Protein AF-A0A1F9GRT4-F1 (afdb_monomer)

pLDDT: mean 82.78, std 15.35, range [37.5, 97.44]

Solvent-accessible surface area (backbone atoms only — not comparable to full-atom values): 10228 Å² total; per-residue (Å²): 112,66,70,63,49,42,59,54,60,48,49,67,59,54,50,52,53,49,50,52,49,52,52,45,42,67,53,53,43,41,67,74,41,74,75,45,61,49,61,67,62,58,52,50,37,53,48,30,29,54,50,36,56,71,70,60,31,46,53,51,27,37,54,52,18,46,52,53,24,70,73,67,71,51,67,88,67,51,53,20,48,50,39,36,51,48,25,54,51,44,32,53,49,57,71,71,52,86,50,60,86,60,63,41,52,47,50,50,51,50,53,48,46,53,49,48,55,49,51,54,49,53,53,47,40,74,79,45,57,91,79,62,60,68,73,75,54,55,73,38,48,60,61,15,44,54,49,35,56,70,46,37,64,59,56,51,48,52,54,54,49,53,33,57,76,59,67,46,82,39,57,55,59,56,54,60,59,66,67,60,74,84,84,81,121

Sequence (185 aa):
MIRKLLLRTNFIFILLISLLIIIFQSTFLNLLFKGFRPDLILIVIVYLSFHRYLVEGALLSLIIGWFVESLSGAPHGMIMTVYLWIFLIAKMVGIAVFLTRTVGTLLVVFLMSLLQNLLVWGITYLFFPANISFEAVAGEWIPTVVLQLIITPLVFGLFSSLDKLFGKESPSKITGVLGAPILAR

Foldseek 3Di:
DVVVVCLLVVLVVLLVVLLVVLVCQVPPQCVVVVQQRADLVLLSLLLCLQFHDLVSSLVSLLVSQQSNCVVVVHPPPQSSVLSSVLNVVSNVQNVVDPDDDLVSSLVSLLVSLVVSLVSNVVVCCVVPVPPDDPVVNVVNSVSNSVVNSVCSVVSSVVVVVVCVVSVHDGVNVVVVVVVPDPPPD

Nearest PDB structures (foldseek):
  4huq-assembly1_S  TM=6.703E-01  e=2.313E-01  Levilactobacillus brevis ATCC 367
  5kc4-assembly1_A  TM=5.553E-01  e=1.570E-01  Thermotoga maritima MSB8
  5kc4-assembly2_E  TM=5.483E-01  e=2.000E-01  Thermotoga maritima MSB8
  4z7f-assembly3_F  TM=5.051E-01  e=1.686E+00  Enterococcus faecalis V583

Mean predicted aligned error: 7.72 Å

Radius of gyration: 17.26 Å; Cα contacts (8 Å, |Δi|>4): 169; chains: 1; bounding box: 52×36×49 Å

Secondary structure (DSSP, 8-state):
-HHHHHHHTTHHHHHHHHHHHHHHIIIIIHHHHTT----HHHHHHHHHHHHS-HHHHHHHHHHHHHHHHHHHTPPTTHHHHHHHHHHHHHHHHHHH----TTHHHHHHHHHHHHHHHHHHHHHHHHH-GGG--HHHHHHHHHHHHHHHHHHHHHHHHHHHHHHHHTTPPPHHHHHHHHTS-S---

Structure (mmCIF, N/CA/C/O backbone):
data_AF-A0A1F9GRT4-F1
#
_entry.id   AF-A0A1F9GRT4-F1
#
loop_
_atom_site.group_PDB
_atom_site.id
_atom_site.type_symbol
_atom_site.label_atom_id
_atom_site.label_alt_id
_atom_site.label_comp_id
_atom_site.label_asym_id
_atom_site.label_entity_id
_atom_site.label_seq_id
_atom_site.pdbx_PDB_ins_code
_atom_site.Cartn_x
_atom_site.Cartn_y
_atom_site.Cartn_z
_atom_site.occupancy
_atom_site.B_iso_or_equiv
_atom_site.auth_seq_id
_atom_site.auth_comp_id
_atom_site.auth_asym_id
_atom_site.auth_atom_id
_atom_site.pdbx_PDB_model_num
ATOM 1 N N . MET A 1 1 ? 3.323 12.661 26.489 1.00 56.28 1 MET A N 1
ATOM 2 C CA . MET A 1 1 ? 2.080 12.636 25.679 1.00 56.28 1 MET A CA 1
ATOM 3 C C . MET A 1 1 ? 2.192 11.712 24.460 1.00 56.28 1 MET A C 1
ATOM 5 O O . MET A 1 1 ? 1.368 10.817 24.323 1.00 56.28 1 MET A O 1
ATOM 9 N N . ILE A 1 2 ? 3.252 11.834 23.649 1.00 55.81 2 ILE A N 1
ATOM 10 C CA . ILE A 1 2 ? 3.484 11.054 22.411 1.00 55.81 2 ILE A CA 1
ATOM 11 C C . ILE A 1 2 ? 3.539 9.529 22.630 1.00 55.81 2 ILE A C 1
ATOM 13 O O . ILE A 1 2 ? 2.897 8.790 21.897 1.00 55.81 2 ILE A O 1
ATOM 17 N N . ARG A 1 3 ? 4.214 9.035 23.679 1.00 52.97 3 ARG A N 1
ATOM 18 C CA . ARG A 1 3 ? 4.297 7.585 23.968 1.00 52.97 3 ARG A CA 1
ATOM 19 C C . ARG A 1 3 ? 2.933 6.943 24.265 1.00 52.97 3 ARG A C 1
ATOM 21 O O . ARG A 1 3 ? 2.672 5.835 23.814 1.00 52.97 3 ARG A O 1
ATOM 28 N N . LYS A 1 4 ? 2.051 7.649 24.987 1.00 60.03 4 LYS A N 1
ATOM 29 C CA . LYS A 1 4 ? 0.670 7.197 25.247 1.00 60.03 4 LYS A CA 1
ATOM 30 C C . LYS A 1 4 ? -0.181 7.242 23.977 1.00 60.03 4 LYS A C 1
ATOM 32 O O . LYS A 1 4 ? -1.001 6.354 23.788 1.00 60.03 4 LYS A O 1
ATOM 37 N N . LEU A 1 5 ? 0.042 8.235 23.111 1.00 58.75 5 LEU A N 1
ATOM 38 C CA . LEU A 1 5 ? -0.610 8.314 21.806 1.00 58.75 5 LEU A CA 1
ATOM 39 C C . LEU A 1 5 ? -0.192 7.124 20.930 1.00 58.75 5 LEU A C 1
ATOM 41 O O . LEU A 1 5 ? -1.065 6.370 20.538 1.00 58.75 5 LEU A O 1
ATOM 45 N N . LEU A 1 6 ? 1.115 6.888 20.748 1.00 58.81 6 LEU A N 1
ATOM 46 C CA . LEU A 1 6 ? 1.680 5.797 19.935 1.00 58.81 6 LEU A CA 1
ATOM 47 C C . LEU A 1 6 ? 1.276 4.392 20.407 1.00 58.81 6 LEU A C 1
ATOM 49 O O . LEU A 1 6 ? 1.033 3.517 19.577 1.00 58.81 6 LEU A O 1
ATOM 53 N N . LEU A 1 7 ? 1.203 4.172 21.725 1.00 59.38 7 LEU A N 1
ATOM 54 C CA . LEU A 1 7 ? 0.731 2.906 22.301 1.00 59.38 7 LEU A CA 1
ATOM 55 C C . LEU A 1 7 ? -0.775 2.717 22.090 1.00 59.38 7 LEU A C 1
ATOM 57 O O . LEU A 1 7 ? -1.203 1.619 21.751 1.00 59.38 7 LEU A O 1
ATOM 61 N N . ARG A 1 8 ? -1.569 3.789 22.212 1.00 63.41 8 ARG A N 1
ATOM 62 C CA . ARG A 1 8 ? -3.012 3.769 21.926 1.00 63.41 8 ARG A CA 1
ATOM 63 C C . ARG A 1 8 ? -3.307 3.605 20.428 1.00 63.41 8 ARG A C 1
ATOM 65 O O . ARG A 1 8 ? -4.352 3.073 20.072 1.00 63.41 8 ARG A O 1
ATOM 72 N N . THR A 1 9 ? -2.398 4.029 19.548 1.00 66.00 9 THR A N 1
ATOM 73 C CA . THR A 1 9 ? -2.521 3.877 18.093 1.00 66.00 9 THR A CA 1
ATOM 74 C C . THR A 1 9 ? -1.773 2.681 17.504 1.00 66.00 9 THR A C 1
ATOM 76 O O . THR A 1 9 ? -1.699 2.623 16.285 1.00 66.00 9 THR A O 1
ATOM 79 N N . ASN A 1 10 ? -1.239 1.745 18.302 1.00 85.12 10 ASN A N 1
ATOM 80 C CA . ASN A 1 10 ? -0.502 0.543 17.857 1.00 85.12 10 ASN A CA 1
ATOM 81 C C . ASN A 1 10 ? 0.504 0.749 16.696 1.00 85.12 10 ASN A C 1
ATOM 83 O O . ASN A 1 10 ? 0.828 -0.183 15.960 1.00 85.12 10 ASN A O 1
ATOM 87 N N . PHE A 1 11 ? 1.052 1.962 16.573 1.00 88.44 11 PHE A N 1
ATOM 88 C CA . PHE A 1 11 ? 1.808 2.435 15.409 1.00 88.44 11 PHE A CA 1
ATOM 89 C C . PHE A 1 11 ? 3.057 1.591 15.131 1.00 88.44 11 PHE A C 1
ATOM 91 O O . PHE A 1 11 ? 3.290 1.145 14.010 1.00 88.44 11 PHE A O 1
ATOM 98 N N . ILE A 1 12 ? 3.845 1.338 16.180 1.00 88.56 12 ILE A N 1
ATOM 99 C CA . ILE A 1 12 ? 5.112 0.598 16.087 1.00 88.56 12 ILE A CA 1
ATOM 100 C C . ILE A 1 12 ? 4.861 -0.848 15.647 1.00 88.56 12 ILE A C 1
ATOM 102 O O . ILE A 1 12 ? 5.610 -1.379 14.836 1.00 88.56 12 ILE A O 1
ATOM 106 N N . PHE A 1 13 ? 3.785 -1.476 16.128 1.00 89.69 13 PHE A N 1
ATOM 107 C CA . PHE A 1 13 ? 3.451 -2.853 15.763 1.00 89.69 13 PHE A CA 1
ATOM 108 C C . PHE A 1 13 ? 3.048 -2.973 14.297 1.00 89.69 13 PHE A C 1
ATOM 110 O O . PHE A 1 13 ? 3.514 -3.884 13.621 1.00 89.69 13 PHE A O 1
ATOM 117 N N . ILE A 1 14 ? 2.247 -2.036 13.781 1.00 92.12 14 ILE A N 1
ATOM 118 C CA . ILE A 1 14 ? 1.919 -1.993 12.349 1.00 92.12 14 ILE A CA 1
ATOM 119 C C . ILE A 1 14 ? 3.194 -1.884 11.527 1.00 92.12 14 ILE A C 1
ATOM 121 O O . ILE A 1 14 ? 3.350 -2.614 10.555 1.00 92.12 14 ILE A O 1
ATOM 125 N N . LEU A 1 15 ? 4.094 -0.979 11.913 1.00 93.50 15 LEU A N 1
ATOM 126 C CA . LEU A 1 15 ? 5.344 -0.750 11.202 1.00 93.50 15 LEU A CA 1
ATOM 127 C C . LEU A 1 15 ? 6.218 -2.008 11.206 1.00 93.50 15 LEU A C 1
ATOM 129 O O . LEU A 1 15 ? 6.696 -2.409 10.150 1.00 93.50 15 LEU A O 1
ATOM 133 N N . LEU A 1 16 ? 6.364 -2.675 12.355 1.00 93.44 16 LEU A N 1
ATOM 134 C CA . LEU A 1 16 ? 7.122 -3.925 12.468 1.00 93.44 16 LEU A CA 1
ATOM 135 C C . LEU A 1 16 ? 6.522 -5.047 11.614 1.00 93.44 16 LEU A C 1
ATOM 137 O O . LEU A 1 16 ? 7.249 -5.710 10.881 1.00 93.44 16 LEU A O 1
ATOM 141 N N . ILE A 1 17 ? 5.203 -5.243 11.662 1.00 94.31 17 ILE A N 1
ATOM 142 C CA . ILE A 1 17 ? 4.529 -6.258 10.842 1.00 94.31 17 ILE A CA 1
ATOM 143 C C . ILE A 1 17 ? 4.632 -5.915 9.355 1.00 94.31 17 ILE A C 1
ATOM 145 O O . ILE A 1 17 ? 4.884 -6.800 8.544 1.00 94.31 17 ILE A O 1
ATOM 149 N N . SER A 1 18 ? 4.508 -4.638 8.992 1.00 95.25 18 SER A N 1
ATOM 150 C CA . SER A 1 18 ? 4.705 -4.186 7.612 1.00 95.25 18 SER A CA 1
ATOM 151 C C . SER A 1 18 ? 6.126 -4.488 7.150 1.00 95.25 18 SER A C 1
ATOM 153 O O . SER A 1 18 ? 6.294 -5.043 6.076 1.00 95.25 18 SER A O 1
ATOM 155 N N . LEU A 1 19 ? 7.143 -4.230 7.976 1.00 94.56 19 LEU A N 1
ATOM 15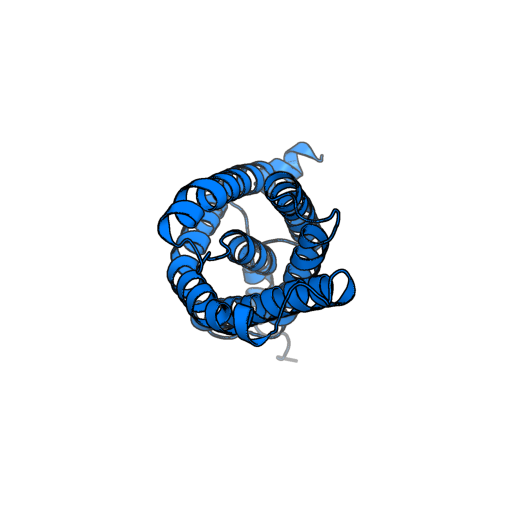6 C CA . LEU A 1 19 ? 8.533 -4.560 7.660 1.00 94.56 19 LEU A CA 1
ATOM 157 C C . LEU A 1 19 ? 8.743 -6.069 7.463 1.00 94.56 19 LEU A C 1
ATOM 159 O O . LEU A 1 19 ? 9.408 -6.472 6.512 1.00 94.56 19 LEU A O 1
ATOM 163 N N . LEU A 1 20 ? 8.131 -6.911 8.303 1.00 94.38 20 LEU A N 1
ATOM 164 C CA . LEU A 1 20 ? 8.148 -8.365 8.105 1.00 94.38 20 LEU A CA 1
ATOM 165 C C . LEU A 1 20 ? 7.483 -8.768 6.783 1.00 94.38 20 LEU A C 1
ATOM 167 O O . LEU A 1 20 ? 8.011 -9.626 6.080 1.00 94.38 20 LEU A O 1
ATOM 171 N N . ILE A 1 21 ? 6.372 -8.124 6.411 1.00 94.50 21 ILE A N 1
ATOM 172 C CA . ILE A 1 21 ? 5.721 -8.327 5.109 1.00 94.50 21 ILE A CA 1
ATOM 173 C C . ILE A 1 21 ? 6.652 -7.904 3.964 1.00 94.50 21 ILE A C 1
ATOM 175 O O . ILE A 1 21 ? 6.749 -8.642 2.988 1.00 94.50 21 ILE A O 1
ATOM 179 N N . ILE A 1 22 ? 7.381 -6.783 4.087 1.00 93.88 22 ILE A N 1
ATOM 180 C CA . ILE A 1 22 ? 8.363 -6.337 3.079 1.00 93.88 22 ILE A CA 1
ATOM 181 C C . ILE A 1 22 ? 9.449 -7.401 2.877 1.00 93.88 22 ILE A C 1
ATOM 183 O O . ILE A 1 22 ? 9.787 -7.735 1.743 1.00 93.88 22 ILE A O 1
ATOM 187 N N . ILE A 1 23 ? 9.985 -7.951 3.968 1.00 91.62 23 ILE A N 1
ATOM 188 C CA . ILE A 1 23 ? 11.019 -8.992 3.910 1.00 91.62 23 ILE A CA 1
ATOM 189 C C . ILE A 1 23 ? 10.447 -10.276 3.302 1.00 91.62 23 ILE A C 1
ATOM 191 O O . ILE A 1 23 ? 11.077 -10.898 2.448 1.00 91.62 23 ILE A O 1
ATOM 195 N N . PHE A 1 24 ? 9.238 -10.670 3.701 1.00 90.88 24 PHE A N 1
ATOM 196 C CA . PHE A 1 24 ? 8.575 -11.860 3.175 1.00 90.88 24 PHE A CA 1
ATOM 197 C C . PHE A 1 24 ? 8.293 -11.747 1.670 1.00 90.88 24 PHE A C 1
ATOM 199 O O . PHE A 1 24 ? 8.576 -12.683 0.921 1.00 90.88 24 PHE A O 1
ATOM 206 N N . GLN A 1 25 ? 7.789 -10.601 1.197 1.00 90.06 25 GLN A N 1
ATOM 207 C CA . GLN A 1 25 ? 7.528 -10.406 -0.231 1.00 90.06 25 GLN A CA 1
ATOM 208 C C . GLN A 1 25 ? 8.823 -10.354 -1.056 1.00 90.06 25 GLN A C 1
ATOM 210 O O . GLN A 1 25 ? 8.871 -10.925 -2.146 1.00 90.06 25 GLN A O 1
ATOM 215 N N . SER A 1 26 ? 9.885 -9.718 -0.543 1.00 85.44 26 SER A N 1
ATOM 216 C CA . SER A 1 26 ? 11.143 -9.550 -1.283 1.00 85.44 26 SER A CA 1
ATOM 217 C C . SER A 1 26 ? 11.938 -10.850 -1.407 1.00 85.44 26 SER A C 1
ATOM 219 O O . SER A 1 26 ? 12.649 -11.033 -2.397 1.00 85.44 26 SER A O 1
ATOM 221 N N . THR A 1 27 ? 11.781 -11.764 -0.445 1.00 85.81 27 THR A N 1
ATOM 222 C CA . THR A 1 27 ? 12.461 -13.067 -0.412 1.00 85.81 27 THR A CA 1
ATOM 223 C C . THR A 1 27 ? 11.613 -14.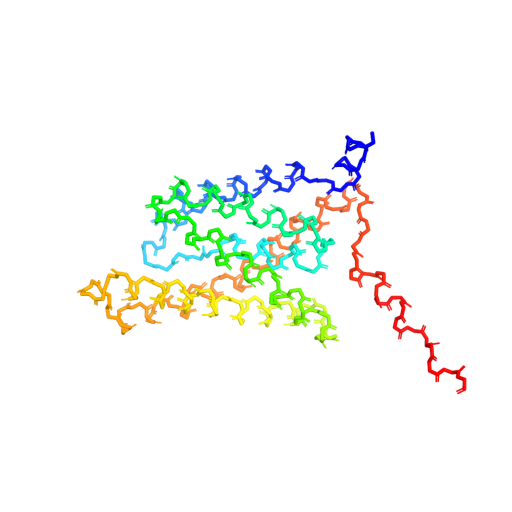180 -1.022 1.00 85.81 27 THR A C 1
ATOM 225 O O . THR A 1 27 ? 12.009 -14.796 -2.010 1.00 85.81 27 THR A O 1
ATOM 228 N N . PHE A 1 28 ? 10.433 -14.441 -0.459 1.00 83.69 28 PHE A N 1
ATOM 229 C CA . PHE A 1 28 ? 9.659 -15.644 -0.752 1.00 83.69 28 PHE A CA 1
ATOM 230 C C . PHE A 1 28 ? 8.786 -15.486 -1.998 1.00 83.69 28 PHE A C 1
ATOM 232 O O . PHE A 1 28 ? 8.847 -16.306 -2.914 1.00 83.69 28 PHE A O 1
ATOM 239 N N . LEU A 1 29 ? 8.002 -14.405 -2.073 1.00 80.56 29 LEU A N 1
ATOM 240 C CA . LEU A 1 29 ? 7.103 -14.178 -3.213 1.00 80.56 29 LEU A CA 1
ATOM 241 C C . LEU A 1 29 ? 7.876 -13.883 -4.494 1.00 80.56 29 LEU A C 1
ATOM 243 O O . LEU A 1 29 ? 7.498 -14.343 -5.570 1.00 80.56 29 LEU A O 1
ATOM 247 N N . ASN A 1 30 ? 8.995 -13.177 -4.366 1.00 78.69 30 ASN A N 1
ATOM 248 C CA . ASN A 1 30 ? 9.918 -12.957 -5.464 1.00 78.69 30 ASN A CA 1
ATOM 249 C C . ASN A 1 30 ? 10.439 -14.286 -6.057 1.00 78.69 30 ASN A C 1
ATOM 251 O O . ASN A 1 30 ? 10.408 -14.479 -7.274 1.00 78.69 30 ASN A O 1
ATOM 255 N N . LEU A 1 31 ? 10.834 -15.235 -5.201 1.00 80.31 31 LEU A N 1
ATOM 256 C CA . LEU A 1 31 ? 11.318 -16.548 -5.630 1.00 80.31 31 LEU A CA 1
ATOM 257 C C . LEU A 1 31 ? 10.225 -17.393 -6.301 1.00 80.31 31 LEU A C 1
ATOM 259 O O . LEU A 1 31 ? 10.495 -18.050 -7.308 1.00 80.31 31 LEU A O 1
ATOM 263 N N . LEU A 1 32 ? 9.008 -17.378 -5.746 1.00 79.38 32 LEU A N 1
ATOM 264 C CA . LEU A 1 32 ? 7.895 -18.205 -6.216 1.00 79.38 32 LEU A CA 1
ATOM 265 C C . LEU A 1 32 ? 7.278 -17.709 -7.522 1.00 79.38 32 LEU A C 1
ATOM 267 O O . LEU A 1 32 ? 6.986 -18.516 -8.400 1.00 79.38 32 LEU A O 1
ATOM 271 N N . PHE A 1 33 ? 7.066 -16.399 -7.652 1.00 75.62 33 PHE A N 1
ATOM 272 C CA . PHE A 1 33 ? 6.243 -15.863 -8.734 1.00 75.62 33 PHE A CA 1
ATOM 273 C C . PHE A 1 33 ? 7.035 -15.234 -9.878 1.00 75.62 33 PHE A C 1
ATOM 275 O O . PHE A 1 33 ? 6.415 -14.973 -10.904 1.00 75.62 33 PHE A O 1
ATOM 282 N N . LYS A 1 34 ? 8.361 -15.049 -9.721 1.00 67.31 34 LYS A N 1
ATOM 283 C CA . LYS A 1 34 ? 9.396 -14.560 -10.667 1.00 67.31 34 LYS A CA 1
ATOM 284 C C . LYS A 1 34 ? 9.040 -13.337 -11.544 1.00 67.31 34 LYS A C 1
ATOM 286 O O . LYS A 1 34 ? 9.807 -12.379 -11.493 1.00 67.31 34 LYS A O 1
ATOM 291 N N . GLY A 1 35 ? 7.916 -13.339 -12.268 1.00 66.44 35 GLY A N 1
ATOM 292 C CA . GLY A 1 35 ? 7.304 -12.206 -12.983 1.00 66.44 35 GLY A CA 1
ATOM 293 C C . GLY A 1 35 ? 6.019 -11.635 -12.348 1.00 66.44 35 GLY A C 1
ATOM 294 O O . GLY A 1 35 ? 5.839 -10.427 -12.329 1.00 66.44 35 GLY A O 1
ATOM 295 N N . PHE A 1 36 ? 5.149 -12.433 -11.713 1.00 73.06 36 PHE A N 1
ATOM 296 C CA . PHE A 1 36 ? 3.873 -11.925 -11.162 1.00 73.06 36 PHE A CA 1
ATOM 297 C C . PHE A 1 36 ? 3.961 -11.644 -9.661 1.00 73.06 36 PHE A C 1
ATOM 299 O O . PHE A 1 36 ? 3.405 -12.374 -8.843 1.00 73.06 36 PHE A O 1
ATOM 306 N N . ARG A 1 37 ? 4.684 -10.593 -9.271 1.00 80.44 37 ARG A N 1
ATOM 307 C CA . ARG A 1 37 ? 4.890 -10.263 -7.851 1.00 80.44 37 ARG A CA 1
ATOM 308 C C . ARG A 1 37 ? 3.707 -9.467 -7.286 1.00 80.44 37 ARG A C 1
ATOM 310 O O . ARG A 1 37 ? 3.540 -8.309 -7.665 1.00 80.44 37 ARG A O 1
ATOM 317 N N . PRO A 1 38 ? 2.879 -10.036 -6.391 1.00 86.81 38 PRO A N 1
ATOM 318 C CA . PRO A 1 38 ? 1.833 -9.257 -5.746 1.00 86.81 38 PRO A CA 1
ATOM 319 C C . PRO A 1 38 ? 2.454 -8.271 -4.754 1.00 86.81 38 PRO A C 1
ATOM 321 O O . PRO A 1 38 ? 3.340 -8.633 -3.976 1.00 86.81 38 PRO A O 1
ATOM 324 N N . ASP A 1 39 ? 1.954 -7.041 -4.756 1.00 91.94 39 ASP A N 1
ATOM 325 C CA . ASP A 1 39 ? 2.358 -6.030 -3.791 1.00 91.94 39 ASP A CA 1
ATOM 326 C C . ASP A 1 39 ? 1.523 -6.159 -2.515 1.00 91.94 39 ASP A C 1
ATOM 328 O O . ASP A 1 39 ? 0.372 -5.724 -2.436 1.00 91.94 39 ASP A O 1
ATOM 332 N N . LEU A 1 40 ? 2.095 -6.796 -1.493 1.00 94.50 40 LEU A N 1
ATOM 333 C CA . LEU A 1 40 ? 1.408 -6.931 -0.212 1.00 94.50 40 LEU A CA 1
ATOM 334 C C . LEU A 1 40 ? 1.349 -5.607 0.544 1.00 94.50 40 LEU A C 1
ATOM 336 O O . LEU A 1 40 ? 0.446 -5.401 1.356 1.00 94.50 40 LEU A O 1
ATOM 340 N N . ILE A 1 41 ? 2.300 -4.712 0.291 1.00 96.06 41 ILE A N 1
ATOM 341 C CA . ILE A 1 41 ? 2.385 -3.428 0.972 1.00 96.06 41 ILE A CA 1
ATOM 342 C C . ILE A 1 41 ? 1.284 -2.506 0.501 1.00 96.06 41 ILE A C 1
ATOM 344 O O . ILE A 1 41 ? 0.673 -1.856 1.345 1.00 96.06 41 ILE A O 1
ATOM 348 N N . LEU A 1 42 ? 0.928 -2.531 -0.780 1.00 96.38 42 LEU A N 1
ATOM 349 C CA . LEU A 1 42 ? -0.251 -1.829 -1.267 1.00 96.38 42 LEU A CA 1
ATOM 350 C C . LEU A 1 42 ? -1.505 -2.179 -0.452 1.00 96.38 42 LEU A C 1
ATOM 352 O O . LEU A 1 42 ? -2.238 -1.287 -0.020 1.00 96.38 42 LEU A O 1
ATOM 356 N N . ILE A 1 43 ? -1.730 -3.468 -0.187 1.00 96.12 43 ILE A N 1
ATOM 357 C CA . ILE A 1 43 ? -2.871 -3.939 0.610 1.00 96.12 43 ILE A CA 1
ATOM 358 C C . ILE A 1 43 ? -2.819 -3.334 2.020 1.00 96.12 43 ILE A C 1
ATOM 360 O O . ILE A 1 43 ? -3.845 -2.892 2.543 1.00 96.12 43 ILE A O 1
ATOM 364 N N . VAL A 1 44 ? -1.627 -3.257 2.624 1.00 96.38 44 VAL A N 1
ATOM 365 C CA . VAL A 1 44 ? -1.424 -2.577 3.912 1.00 96.38 44 VAL A CA 1
ATOM 366 C C . VAL A 1 44 ? -1.765 -1.092 3.804 1.00 96.38 44 VAL A C 1
ATOM 368 O O . VAL A 1 44 ? -2.520 -0.589 4.630 1.00 96.38 44 VAL A O 1
ATOM 371 N N . ILE A 1 45 ? -1.280 -0.385 2.783 1.00 97.12 45 ILE A N 1
ATOM 372 C CA . ILE A 1 45 ? -1.562 1.044 2.587 1.00 97.12 45 ILE A CA 1
ATOM 373 C C . ILE A 1 45 ? -3.071 1.299 2.457 1.00 97.12 45 ILE A C 1
ATOM 375 O O . ILE A 1 45 ? -3.613 2.203 3.104 1.00 97.12 45 ILE A O 1
ATOM 379 N N . VAL A 1 46 ? -3.780 0.465 1.695 1.00 94.88 46 VAL A N 1
ATOM 380 C CA . VAL A 1 46 ? -5.242 0.538 1.567 1.00 94.88 46 VAL A CA 1
ATOM 381 C C . VAL A 1 46 ? -5.936 0.196 2.891 1.00 94.88 46 VAL A C 1
ATOM 383 O O . VAL A 1 46 ? -6.908 0.849 3.264 1.00 94.88 46 VAL A O 1
ATOM 386 N N . TYR A 1 47 ? -5.428 -0.759 3.673 1.00 93.06 47 TYR A N 1
ATOM 387 C CA . TYR A 1 47 ? -5.944 -1.010 5.022 1.00 93.06 47 TYR A CA 1
ATOM 388 C C . TYR A 1 47 ? -5.823 0.234 5.914 1.00 93.06 47 TYR A C 1
ATOM 390 O O . TYR A 1 47 ? -6.788 0.612 6.592 1.00 93.06 47 TYR A O 1
ATOM 398 N N . LEU A 1 48 ? -4.658 0.891 5.900 1.00 93.19 48 LEU A N 1
ATOM 399 C CA . LEU A 1 48 ? -4.396 2.091 6.693 1.00 93.19 48 LEU A CA 1
ATOM 400 C C . LEU A 1 48 ? -5.321 3.242 6.297 1.00 93.19 48 LEU A C 1
ATOM 402 O O . LEU A 1 48 ? -5.801 3.953 7.181 1.00 93.19 48 LEU A O 1
ATOM 406 N N . SER A 1 49 ? -5.622 3.408 5.007 1.00 92.12 49 SER A N 1
ATOM 407 C CA . SER A 1 49 ? -6.537 4.457 4.544 1.00 92.12 49 SER A CA 1
ATOM 408 C C . SER A 1 49 ? -7.927 4.308 5.180 1.00 92.12 49 SER A C 1
ATOM 410 O O . SER A 1 49 ? -8.492 5.281 5.685 1.00 92.12 49 SER A O 1
ATOM 412 N N . PHE A 1 50 ? -8.442 3.088 5.316 1.00 88.31 50 PHE A N 1
ATOM 413 C CA . PHE A 1 50 ? -9.732 2.856 5.969 1.00 88.31 50 PHE A CA 1
ATOM 414 C C . PHE A 1 50 ? -9.673 2.910 7.506 1.00 88.31 50 PHE A C 1
ATOM 416 O O . PHE A 1 50 ? -10.621 3.372 8.146 1.00 88.31 50 PHE A O 1
ATOM 423 N N . HIS A 1 51 ? -8.573 2.457 8.118 1.00 87.69 51 HIS A N 1
ATOM 424 C CA . HIS A 1 51 ? -8.518 2.167 9.561 1.00 87.69 51 HIS A CA 1
ATOM 425 C C . HIS A 1 51 ? -7.684 3.141 10.397 1.00 87.69 51 HIS A C 1
ATOM 427 O O . HIS A 1 51 ? -7.617 2.998 11.623 1.00 87.69 51 HIS A O 1
ATOM 433 N N . ARG A 1 52 ? -7.038 4.130 9.777 1.00 88.31 52 ARG A N 1
ATOM 434 C CA . ARG A 1 52 ? -6.209 5.128 10.466 1.00 88.31 52 ARG A CA 1
ATOM 435 C C . ARG A 1 52 ? -6.663 6.548 10.195 1.00 88.31 52 ARG A C 1
ATOM 437 O O . ARG A 1 52 ? -7.319 6.839 9.194 1.00 88.31 52 ARG A O 1
ATOM 444 N N . TYR A 1 53 ? -6.323 7.445 11.117 1.00 88.25 53 TYR A N 1
ATOM 445 C CA . TYR A 1 53 ? -6.489 8.880 10.905 1.00 88.25 53 TYR A CA 1
ATOM 446 C C . TYR A 1 53 ? -5.550 9.364 9.799 1.00 88.25 53 TYR A C 1
ATOM 448 O O . TYR A 1 53 ? -4.528 8.734 9.538 1.00 88.25 53 TYR A O 1
ATOM 456 N N . LEU A 1 54 ? -5.894 10.489 9.166 1.00 88.75 54 LEU A N 1
ATOM 457 C CA . LEU A 1 54 ? -5.176 11.009 8.000 1.00 88.75 54 LEU A CA 1
ATOM 458 C C . LEU A 1 54 ? -3.670 11.166 8.263 1.00 88.75 54 LEU A C 1
ATOM 460 O O . LEU A 1 54 ? -2.868 10.572 7.554 1.00 88.75 54 LEU A O 1
ATOM 464 N N . VAL A 1 55 ? -3.300 11.905 9.314 1.00 90.38 55 VAL A N 1
ATOM 465 C CA . VAL A 1 55 ? -1.891 12.172 9.658 1.00 90.38 55 VAL A CA 1
ATOM 466 C C . VAL A 1 55 ? -1.147 10.883 10.004 1.00 90.38 55 VAL A C 1
ATOM 468 O O . VAL A 1 55 ? -0.039 10.656 9.534 1.00 90.38 55 VAL A O 1
ATOM 471 N N . GLU A 1 56 ? -1.767 10.012 10.801 1.00 90.56 56 GLU A N 1
ATOM 472 C CA . GLU A 1 56 ? -1.148 8.758 11.231 1.00 90.56 56 GLU A CA 1
ATOM 473 C C . GLU A 1 56 ? -0.898 7.811 10.049 1.00 90.56 56 GLU A C 1
ATOM 475 O O . GLU A 1 56 ? 0.199 7.280 9.895 1.00 90.56 56 GLU A O 1
ATOM 480 N N . GLY A 1 57 ? -1.913 7.608 9.207 1.00 92.94 57 GLY A N 1
ATOM 481 C CA . GLY A 1 57 ? -1.816 6.733 8.046 1.00 92.94 57 GLY A CA 1
ATOM 482 C C . GLY A 1 57 ? -0.877 7.284 6.973 1.00 92.94 57 GLY A C 1
ATOM 483 O O . GLY A 1 57 ? -0.126 6.508 6.390 1.00 92.94 57 GLY A O 1
ATOM 484 N N . ALA A 1 58 ? -0.840 8.606 6.771 1.00 95.19 58 ALA A N 1
ATOM 485 C CA . ALA A 1 58 ? 0.107 9.241 5.858 1.00 95.19 58 ALA A CA 1
ATOM 486 C C . ALA A 1 58 ? 1.555 9.031 6.326 1.00 95.19 58 ALA A C 1
ATOM 488 O O . ALA A 1 58 ? 2.393 8.602 5.538 1.00 95.19 58 ALA A O 1
ATOM 489 N N . LEU A 1 59 ? 1.837 9.248 7.618 1.00 95.44 59 LEU A N 1
ATOM 490 C CA . LEU A 1 59 ? 3.164 9.003 8.192 1.00 95.44 59 LEU A CA 1
ATOM 491 C C . LEU A 1 59 ? 3.579 7.532 8.077 1.00 95.44 59 LEU A C 1
ATOM 493 O O . LEU A 1 59 ? 4.706 7.252 7.678 1.00 95.44 59 LEU A O 1
ATOM 497 N N . LEU A 1 60 ? 2.679 6.590 8.382 1.00 95.62 60 LEU A N 1
ATOM 498 C CA . LEU A 1 60 ? 2.956 5.161 8.202 1.00 95.62 60 LEU A CA 1
ATOM 499 C C . LEU A 1 60 ? 3.248 4.826 6.739 1.00 95.62 60 LEU A C 1
ATOM 501 O O . LEU A 1 60 ? 4.220 4.133 6.470 1.00 95.62 60 LEU A O 1
ATOM 505 N N . SER A 1 61 ? 2.451 5.345 5.803 1.00 97.12 61 SER A N 1
ATOM 506 C CA . SER A 1 61 ? 2.619 5.080 4.368 1.00 97.12 61 SER A CA 1
ATOM 507 C C . SER A 1 61 ? 3.957 5.601 3.846 1.00 97.12 61 SER A C 1
ATOM 509 O O . SER A 1 61 ? 4.638 4.899 3.103 1.00 97.12 61 SER A O 1
ATOM 511 N N . LEU A 1 62 ? 4.372 6.788 4.298 1.00 96.50 62 LEU A N 1
ATOM 512 C CA . LEU A 1 62 ? 5.679 7.360 3.982 1.00 96.50 62 LEU A CA 1
ATOM 513 C C . LEU A 1 62 ? 6.830 6.505 4.516 1.00 96.50 62 LEU A C 1
ATOM 515 O O . LEU A 1 62 ? 7.741 6.170 3.764 1.00 96.50 62 LEU A O 1
ATOM 519 N N . ILE A 1 63 ? 6.786 6.124 5.795 1.00 96.44 63 ILE A N 1
ATOM 520 C CA . ILE A 1 63 ? 7.861 5.335 6.413 1.00 96.44 63 ILE A CA 1
ATOM 521 C C . ILE A 1 63 ? 7.945 3.942 5.779 1.00 96.44 63 ILE A C 1
ATOM 523 O O . ILE A 1 63 ? 9.033 3.473 5.456 1.00 96.44 63 ILE A O 1
ATOM 527 N N . ILE A 1 64 ? 6.802 3.286 5.566 1.00 96.69 64 ILE A N 1
ATOM 528 C CA . ILE A 1 64 ? 6.733 1.976 4.911 1.00 96.69 64 ILE A CA 1
ATOM 529 C C . ILE A 1 64 ? 7.269 2.072 3.477 1.00 96.69 64 ILE A C 1
ATOM 531 O O . ILE A 1 64 ? 8.084 1.242 3.079 1.00 96.69 64 ILE A O 1
ATOM 535 N N . GLY A 1 65 ? 6.867 3.094 2.717 1.00 95.62 65 GLY A N 1
ATOM 536 C CA . GLY A 1 65 ? 7.360 3.317 1.360 1.00 95.62 65 GLY A CA 1
ATOM 537 C C . GLY A 1 65 ? 8.863 3.562 1.299 1.00 95.62 65 GLY A C 1
ATOM 538 O O . GLY A 1 65 ? 9.533 2.969 0.460 1.00 95.62 65 GLY A O 1
ATOM 539 N N . TRP A 1 66 ? 9.410 4.332 2.241 1.00 94.88 66 TRP A N 1
ATOM 540 C CA . TRP A 1 66 ? 10.854 4.531 2.371 1.00 94.88 66 TRP A CA 1
ATOM 541 C C . TRP A 1 66 ? 11.614 3.216 2.620 1.00 94.88 66 TRP A C 1
ATOM 543 O O . TRP A 1 66 ? 12.663 2.986 2.015 1.00 94.88 66 TRP A O 1
ATOM 553 N N . PHE A 1 67 ? 11.073 2.311 3.446 1.00 95.38 67 PHE A N 1
ATOM 554 C CA . PHE A 1 67 ? 11.660 0.979 3.645 1.00 95.38 67 PHE A CA 1
ATOM 555 C C . PHE A 1 67 ? 11.587 0.107 2.388 1.00 95.38 67 PHE A C 1
ATOM 557 O O . PHE A 1 67 ? 12.571 -0.550 2.053 1.00 95.38 67 PHE A O 1
ATOM 564 N N . VAL A 1 68 ? 10.450 0.095 1.682 1.00 94.12 68 VAL A N 1
ATOM 565 C CA . VAL A 1 68 ? 10.313 -0.663 0.424 1.00 94.12 68 VAL A CA 1
ATOM 566 C C . VAL A 1 68 ? 11.319 -0.174 -0.609 1.00 94.12 68 VAL A C 1
ATOM 568 O O . VAL A 1 68 ? 11.984 -0.976 -1.258 1.00 94.12 68 VAL A O 1
ATOM 571 N N . GLU A 1 69 ? 11.461 1.136 -0.745 1.00 92.44 69 GLU A N 1
ATOM 572 C CA . GLU A 1 69 ? 12.383 1.751 -1.691 1.00 92.44 69 GLU A CA 1
ATOM 573 C C . GLU A 1 69 ? 13.842 1.418 -1.362 1.00 92.44 69 GLU A C 1
ATOM 575 O O . GLU A 1 69 ? 14.575 0.920 -2.216 1.00 92.44 69 GLU A O 1
ATOM 580 N N . SER A 1 70 ? 14.225 1.569 -0.090 1.00 91.19 70 SER A N 1
ATOM 581 C CA . SER A 1 70 ? 15.576 1.265 0.392 1.00 91.19 70 SER A CA 1
ATOM 582 C C . SER A 1 70 ? 15.966 -0.203 0.186 1.00 91.19 70 SER A C 1
ATOM 584 O O . SER A 1 70 ? 17.126 -0.501 -0.080 1.00 91.19 70 SER A O 1
ATOM 586 N N . LEU A 1 71 ? 15.007 -1.130 0.296 1.00 88.19 71 LEU A N 1
ATOM 587 C CA . LEU A 1 71 ? 15.244 -2.568 0.130 1.00 88.19 71 LEU A CA 1
ATOM 588 C C . LEU A 1 71 ? 15.121 -3.054 -1.322 1.00 88.19 71 LEU A C 1
ATOM 590 O O . LEU A 1 71 ? 15.659 -4.107 -1.653 1.00 88.19 71 LEU A O 1
ATOM 594 N N . SER A 1 72 ? 14.409 -2.322 -2.181 1.00 84.12 72 SER A N 1
ATOM 595 C CA . SER A 1 72 ? 14.232 -2.676 -3.597 1.00 84.12 72 SER A CA 1
ATOM 596 C C . SER A 1 72 ? 15.312 -2.096 -4.509 1.00 84.12 72 SER A C 1
ATOM 598 O O . SER A 1 72 ? 15.455 -2.560 -5.638 1.00 84.12 72 SER A O 1
ATOM 600 N N . GLY A 1 73 ? 16.065 -1.096 -4.041 1.00 81.56 73 GLY A N 1
ATOM 601 C CA . GLY A 1 73 ? 17.029 -0.365 -4.866 1.00 81.56 73 GLY A CA 1
ATOM 602 C C . GLY A 1 73 ? 16.368 0.571 -5.884 1.00 81.56 73 GLY A C 1
ATOM 603 O O . GLY A 1 73 ? 17.018 0.996 -6.837 1.00 81.56 73 GLY A O 1
ATOM 604 N N . ALA A 1 74 ? 15.077 0.873 -5.710 1.00 83.31 74 ALA A N 1
ATOM 605 C CA . ALA A 1 74 ? 14.362 1.817 -6.557 1.00 83.31 74 ALA A CA 1
ATOM 606 C C . ALA A 1 74 ? 14.908 3.254 -6.385 1.00 83.31 74 ALA A C 1
ATOM 608 O O . ALA A 1 74 ? 15.462 3.580 -5.330 1.00 83.31 74 ALA A O 1
ATOM 609 N N . PRO A 1 75 ? 14.751 4.133 -7.397 1.00 84.31 75 PRO A N 1
ATOM 610 C CA . PRO A 1 75 ? 15.152 5.533 -7.294 1.00 84.31 75 PRO A CA 1
ATOM 611 C C . PRO A 1 75 ? 14.522 6.228 -6.086 1.00 84.31 75 PRO A C 1
ATOM 613 O O . PRO A 1 75 ? 13.346 6.012 -5.776 1.00 84.31 75 PRO A O 1
ATOM 616 N N . HIS A 1 76 ? 15.305 7.087 -5.430 1.00 84.50 76 HIS A N 1
ATOM 617 C CA . HIS A 1 76 ? 14.875 7.687 -4.176 1.00 84.50 76 HIS A CA 1
ATOM 618 C C . HIS A 1 76 ? 13.642 8.588 -4.354 1.00 84.50 76 HIS A C 1
ATOM 620 O O . HIS A 1 76 ? 13.588 9.409 -5.268 1.00 84.50 76 HIS A O 1
ATOM 626 N N . GLY A 1 77 ? 12.657 8.450 -3.470 1.00 86.00 77 GLY A N 1
ATOM 627 C CA . GLY A 1 77 ? 11.395 9.179 -3.461 1.00 86.00 77 GLY A CA 1
ATOM 628 C C . GLY A 1 77 ? 10.310 8.629 -4.391 1.00 86.00 77 GLY A C 1
ATOM 629 O O . GLY A 1 77 ? 9.173 9.093 -4.301 1.00 86.00 77 GLY A O 1
ATOM 630 N N . MET A 1 78 ? 10.595 7.659 -5.264 1.00 90.06 78 MET A N 1
ATOM 631 C CA . MET A 1 78 ? 9.609 7.142 -6.217 1.00 90.06 78 MET A CA 1
ATOM 632 C C . MET A 1 78 ? 8.503 6.341 -5.517 1.00 90.06 78 MET A C 1
ATOM 634 O O . MET A 1 78 ? 7.333 6.727 -5.551 1.00 90.06 78 MET A O 1
ATOM 638 N N . ILE A 1 79 ? 8.856 5.236 -4.860 1.00 92.62 79 ILE A N 1
ATOM 639 C CA . ILE A 1 79 ? 7.878 4.309 -4.271 1.00 92.62 79 ILE A CA 1
ATOM 640 C C . ILE A 1 79 ? 7.223 4.934 -3.041 1.00 92.62 79 ILE A C 1
ATOM 642 O O . ILE A 1 79 ? 6.009 4.825 -2.855 1.00 92.62 79 ILE A O 1
ATOM 646 N N . MET A 1 80 ? 8.007 5.664 -2.246 1.00 94.62 80 MET A N 1
ATOM 647 C CA . MET A 1 80 ? 7.508 6.434 -1.106 1.00 94.62 80 MET A CA 1
ATOM 648 C C . MET A 1 80 ? 6.386 7.401 -1.509 1.00 94.62 80 MET A C 1
ATOM 650 O O . MET A 1 80 ? 5.339 7.446 -0.857 1.00 94.62 80 MET A O 1
ATOM 654 N N . THR A 1 81 ? 6.576 8.142 -2.604 1.00 94.44 81 THR A N 1
ATOM 655 C CA . THR A 1 81 ? 5.582 9.105 -3.093 1.00 94.44 81 THR A CA 1
ATOM 656 C C . THR A 1 81 ? 4.359 8.401 -3.671 1.00 94.44 81 THR A C 1
ATOM 658 O O . THR A 1 81 ? 3.235 8.813 -3.381 1.00 94.44 81 THR A O 1
ATOM 661 N N . VAL A 1 82 ? 4.541 7.311 -4.429 1.00 96.06 82 VAL A N 1
ATOM 662 C CA . VAL A 1 82 ? 3.412 6.533 -4.965 1.00 96.06 82 VAL A CA 1
ATOM 663 C C . VAL A 1 82 ? 2.522 6.017 -3.834 1.00 96.06 82 VAL A C 1
ATOM 665 O O . VAL A 1 82 ? 1.313 6.233 -3.876 1.00 96.06 82 VAL A O 1
ATOM 668 N N . TYR A 1 83 ? 3.079 5.414 -2.781 1.00 97.12 83 TYR A N 1
ATOM 669 C CA . TYR A 1 83 ? 2.264 4.926 -1.663 1.00 97.12 83 TYR A CA 1
ATOM 670 C C . TYR A 1 83 ? 1.562 6.029 -0.881 1.00 97.12 83 TYR A C 1
ATOM 672 O O . TYR A 1 83 ? 0.435 5.817 -0.431 1.00 97.12 83 TYR A O 1
ATOM 680 N N . LEU A 1 84 ? 2.168 7.211 -0.745 1.00 97.06 84 LEU A N 1
ATOM 681 C CA . LEU A 1 84 ? 1.463 8.350 -0.163 1.00 97.06 84 LEU A CA 1
ATOM 682 C C . LEU A 1 84 ? 0.245 8.738 -1.012 1.00 97.06 84 LEU A C 1
ATOM 684 O O . LEU A 1 84 ? -0.843 8.923 -0.466 1.00 97.06 84 LEU A O 1
ATOM 688 N N . TRP A 1 85 ? 0.400 8.829 -2.335 1.00 96.69 85 TRP A N 1
ATOM 689 C CA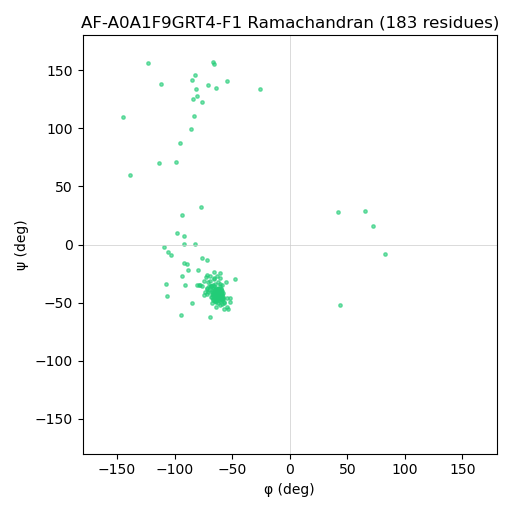 . TRP A 1 85 ? -0.717 9.136 -3.230 1.00 96.69 85 TRP A CA 1
ATOM 690 C C . TRP A 1 85 ? -1.806 8.075 -3.173 1.00 96.69 85 TRP A C 1
ATOM 692 O O . TRP A 1 85 ? -2.978 8.422 -3.033 1.00 96.69 85 TRP A O 1
ATOM 702 N N . ILE A 1 86 ? -1.433 6.794 -3.193 1.00 97.44 86 ILE A N 1
ATOM 703 C CA . ILE A 1 86 ? -2.395 5.706 -3.025 1.00 97.44 86 ILE A CA 1
ATOM 704 C C . ILE A 1 86 ? -3.139 5.838 -1.695 1.00 97.44 86 ILE A C 1
ATOM 706 O O . ILE A 1 86 ? -4.365 5.749 -1.678 1.00 97.44 86 ILE A O 1
ATOM 710 N N . PHE A 1 87 ? -2.437 6.097 -0.589 1.00 96.94 87 PHE A N 1
ATOM 711 C CA . PHE A 1 87 ? -3.074 6.295 0.710 1.00 96.94 87 PHE A CA 1
ATOM 712 C C . PHE A 1 87 ? -4.106 7.427 0.671 1.00 96.94 87 PHE A C 1
ATOM 714 O O . PHE A 1 87 ? -5.241 7.235 1.108 1.00 96.94 87 PHE A O 1
ATOM 721 N N . LEU A 1 88 ? -3.727 8.597 0.146 1.00 95.69 88 LEU A N 1
ATOM 722 C CA . LEU A 1 88 ? -4.592 9.777 0.103 1.00 95.69 88 LEU A CA 1
ATOM 723 C C . LEU A 1 88 ? -5.813 9.550 -0.795 1.00 95.69 88 LEU A C 1
ATOM 725 O O . LEU A 1 88 ? -6.937 9.848 -0.391 1.00 95.69 88 LEU A O 1
ATOM 729 N N . ILE A 1 89 ? -5.615 8.978 -1.982 1.00 95.00 89 ILE A N 1
ATOM 730 C CA . ILE A 1 89 ? -6.699 8.695 -2.927 1.00 95.00 89 ILE A CA 1
ATOM 731 C C . ILE A 1 89 ? -7.632 7.629 -2.351 1.00 95.00 89 ILE A C 1
ATOM 733 O O . ILE A 1 89 ? -8.841 7.847 -2.296 1.00 95.00 89 ILE A O 1
ATOM 737 N N . ALA A 1 90 ? -7.093 6.526 -1.826 1.00 93.19 90 ALA A N 1
ATOM 738 C CA . ALA A 1 90 ? -7.890 5.489 -1.177 1.00 93.19 90 ALA A CA 1
ATOM 739 C C . ALA A 1 90 ? -8.659 6.034 0.036 1.00 93.19 90 ALA A C 1
ATOM 741 O O . ALA A 1 90 ? -9.804 5.645 0.259 1.00 93.19 90 ALA A O 1
ATOM 742 N N . LYS A 1 91 ? -8.073 6.975 0.792 1.00 90.75 91 LYS A N 1
ATOM 743 C CA . LYS A 1 91 ? -8.742 7.638 1.917 1.00 90.75 91 LYS A CA 1
ATOM 744 C C . LYS A 1 91 ? -9.960 8.431 1.453 1.00 90.75 91 LYS A C 1
ATOM 746 O O . LYS A 1 91 ? -11.013 8.324 2.075 1.00 90.75 91 LYS A O 1
ATOM 751 N N . MET A 1 92 ? -9.827 9.201 0.373 1.00 88.25 92 MET A N 1
ATOM 752 C CA . MET A 1 92 ? -10.929 9.980 -0.203 1.00 88.25 92 MET A CA 1
ATOM 753 C C . MET A 1 92 ? -12.016 9.073 -0.787 1.00 88.25 92 MET A C 1
ATOM 755 O O . MET A 1 92 ? -13.194 9.246 -0.480 1.00 88.25 92 MET A O 1
ATOM 759 N N . VAL A 1 93 ? -11.625 8.057 -1.562 1.00 86.12 93 VAL A N 1
ATOM 760 C CA . VAL A 1 93 ? -12.556 7.076 -2.140 1.00 86.12 93 VAL A CA 1
ATOM 761 C C . VAL A 1 93 ? -13.293 6.317 -1.040 1.00 86.12 93 VAL A C 1
ATOM 763 O O . VAL A 1 93 ? -14.498 6.123 -1.136 1.00 86.12 93 VAL A O 1
ATOM 766 N N . GLY A 1 94 ? -12.614 5.949 0.046 1.00 74.69 94 GLY A N 1
ATOM 767 C CA . GLY A 1 94 ? -13.228 5.274 1.187 1.00 74.69 94 GLY A CA 1
ATOM 768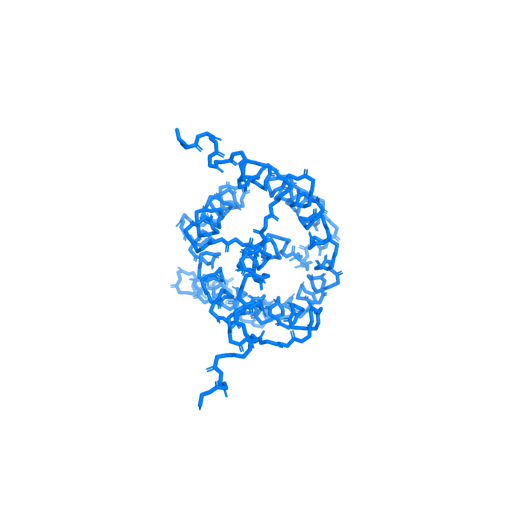 C C . GLY A 1 94 ? -14.238 6.107 1.967 1.00 74.69 94 GLY A C 1
ATOM 769 O O . GLY A 1 94 ? -15.114 5.541 2.612 1.00 74.69 94 GLY A O 1
ATOM 770 N N . ILE A 1 95 ? -14.136 7.435 1.902 1.00 68.56 95 ILE A N 1
ATOM 771 C CA . ILE A 1 95 ? -15.155 8.339 2.449 1.00 68.56 95 ILE A CA 1
ATOM 772 C C . ILE A 1 95 ? -16.377 8.387 1.518 1.00 68.56 95 ILE A C 1
ATOM 774 O O . ILE A 1 95 ? -17.502 8.477 1.999 1.00 68.56 95 ILE A O 1
ATOM 778 N N . ALA A 1 96 ? -16.167 8.306 0.200 1.00 68.62 96 ALA A N 1
ATOM 779 C CA . ALA A 1 96 ? -17.233 8.374 -0.801 1.00 68.62 96 ALA A CA 1
ATOM 780 C C . ALA A 1 96 ? -17.982 7.039 -0.998 1.00 68.62 96 ALA A C 1
ATOM 782 O O . ALA A 1 96 ? -19.186 7.024 -1.248 1.00 68.62 96 ALA A O 1
ATOM 783 N N . VAL A 1 97 ? -17.282 5.909 -0.893 1.00 64.19 97 VAL A N 1
ATOM 784 C CA . VAL A 1 97 ? -17.802 4.572 -1.196 1.00 64.19 97 VAL A CA 1
ATOM 785 C C . VAL A 1 97 ? -18.307 3.909 0.089 1.00 64.19 97 VAL A C 1
ATOM 787 O O . VAL A 1 97 ? -17.602 3.139 0.735 1.00 64.19 97 VAL A O 1
ATOM 790 N N . PHE A 1 98 ? -19.571 4.158 0.441 1.00 58.94 98 PHE A N 1
ATOM 791 C CA . PHE A 1 98 ? -20.309 3.419 1.483 1.00 58.94 98 PHE A CA 1
ATOM 792 C C . PHE A 1 98 ? -20.793 2.030 1.000 1.00 58.94 98 PHE A C 1
ATOM 794 O O . PHE A 1 98 ? -21.862 1.563 1.391 1.00 58.94 98 PHE A O 1
ATOM 801 N N . LEU A 1 99 ? -20.052 1.352 0.115 1.00 50.28 99 LEU A N 1
ATOM 802 C CA . LEU A 1 99 ? -20.449 0.023 -0.364 1.00 50.28 99 LEU A CA 1
ATOM 803 C C . LEU A 1 99 ? -20.046 -1.076 0.628 1.00 50.28 99 LEU A C 1
ATOM 805 O O . LEU A 1 99 ? -19.018 -0.999 1.295 1.00 50.28 99 LEU A O 1
ATOM 809 N N . THR A 1 100 ? -20.899 -2.102 0.695 1.00 52.16 100 THR A N 1
ATOM 810 C CA . THR A 1 100 ? -20.796 -3.327 1.507 1.00 52.16 100 THR A CA 1
ATOM 811 C C . THR A 1 100 ? -19.366 -3.749 1.885 1.00 52.16 100 THR A C 1
ATOM 813 O O . THR A 1 100 ? -18.454 -3.811 1.060 1.00 52.16 100 THR A O 1
ATOM 816 N N . ARG A 1 101 ? -19.207 -4.096 3.172 1.00 71.00 101 ARG A N 1
ATOM 817 C CA . ARG A 1 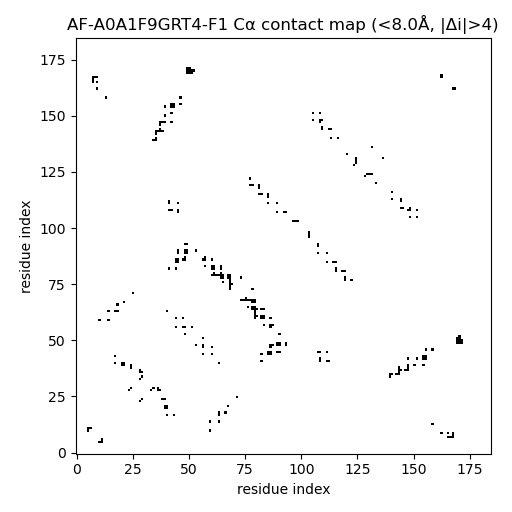101 ? -17.943 -4.178 3.934 1.00 71.00 101 ARG A CA 1
ATOM 818 C C . ARG A 1 101 ? -16.775 -4.916 3.269 1.00 71.00 101 ARG A C 1
ATOM 820 O O . ARG A 1 101 ? -15.638 -4.589 3.575 1.00 71.00 101 ARG A O 1
ATOM 827 N N . THR A 1 102 ? -17.040 -5.907 2.420 1.00 73.56 102 THR A N 1
ATOM 828 C CA . THR A 1 102 ? -15.999 -6.739 1.791 1.00 73.56 102 THR A CA 1
ATOM 829 C C . THR A 1 102 ? -15.810 -6.402 0.314 1.00 73.56 102 THR A C 1
ATOM 831 O O . THR A 1 102 ? -14.679 -6.247 -0.139 1.00 73.56 102 THR A O 1
ATOM 834 N N . VAL A 1 103 ? -16.903 -6.242 -0.440 1.00 80.62 103 VAL A N 1
ATOM 835 C CA . VAL A 1 103 ? -16.842 -5.969 -1.886 1.00 80.62 103 VAL A CA 1
ATOM 836 C C . VAL A 1 103 ? -16.254 -4.585 -2.150 1.00 80.62 103 VAL A C 1
ATOM 838 O O . VAL A 1 103 ? -15.400 -4.445 -3.021 1.00 80.62 103 VAL A O 1
ATOM 841 N N . GLY A 1 104 ? -16.637 -3.578 -1.355 1.00 82.94 104 GLY A N 1
ATOM 842 C CA . GLY A 1 104 ? -16.084 -2.228 -1.472 1.00 82.94 104 GLY A CA 1
ATOM 843 C C . GLY A 1 104 ? -14.571 -2.195 -1.240 1.00 82.94 104 GLY A C 1
ATOM 844 O O . GLY A 1 104 ? -13.840 -1.561 -1.994 1.00 82.94 104 GLY A O 1
ATOM 845 N N . THR A 1 105 ? -14.076 -2.943 -0.250 1.00 85.94 105 THR A N 1
ATOM 846 C CA . THR A 1 105 ? -12.637 -3.045 0.024 1.00 85.94 105 THR A CA 1
ATOM 847 C C . THR A 1 105 ? -11.878 -3.694 -1.127 1.00 85.94 105 THR A C 1
ATOM 849 O O . THR A 1 105 ? -10.853 -3.160 -1.543 1.00 85.94 105 THR A O 1
ATOM 852 N N . LEU A 1 106 ? -12.381 -4.810 -1.662 1.00 90.94 106 LEU A N 1
ATOM 853 C CA . LEU A 1 106 ? -11.752 -5.486 -2.798 1.00 90.94 106 LEU A CA 1
ATOM 854 C C . LEU A 1 106 ? -11.731 -4.589 -4.039 1.00 90.94 106 LEU A C 1
ATOM 856 O O . LEU A 1 106 ? -10.709 -4.508 -4.711 1.00 90.94 106 LEU A O 1
ATOM 860 N N . LEU A 1 107 ? -12.816 -3.855 -4.303 1.00 90.69 107 LEU A N 1
ATOM 861 C CA . LEU A 1 107 ? -12.867 -2.898 -5.407 1.00 90.69 107 LEU A CA 1
ATOM 862 C C . LEU A 1 107 ? -11.832 -1.777 -5.240 1.00 90.69 107 LEU A C 1
ATOM 864 O O . LEU A 1 107 ? -11.147 -1.427 -6.196 1.00 90.69 107 LEU A O 1
ATOM 868 N N . VAL A 1 108 ? -11.678 -1.228 -4.032 1.00 91.50 108 VAL A N 1
ATOM 869 C CA . VAL A 1 108 ? -10.669 -0.188 -3.791 1.00 91.50 108 VAL A CA 1
ATOM 870 C C . VAL A 1 108 ? -9.257 -0.747 -3.945 1.00 91.50 108 VAL A C 1
ATOM 872 O O . VAL A 1 108 ? -8.441 -0.097 -4.591 1.00 91.50 108 VAL A O 1
ATOM 875 N N . VAL A 1 109 ? -8.963 -1.950 -3.438 1.00 94.06 109 VAL A N 1
ATOM 876 C CA . VAL A 1 109 ? -7.656 -2.587 -3.677 1.00 94.06 109 VAL A CA 1
ATOM 877 C C . VAL A 1 109 ? -7.420 -2.778 -5.173 1.00 94.06 109 VAL A C 1
ATOM 879 O O . VAL A 1 109 ? -6.360 -2.394 -5.655 1.00 94.06 109 VAL A O 1
ATOM 882 N N . PHE A 1 110 ? -8.404 -3.279 -5.922 1.00 94.38 110 PHE A N 1
ATOM 883 C CA . PHE A 1 110 ? -8.307 -3.450 -7.373 1.00 94.38 110 PHE A CA 1
ATOM 884 C C . PHE A 1 110 ? -7.930 -2.139 -8.079 1.00 94.38 110 PHE A C 1
ATOM 886 O O . PHE A 1 110 ? -6.933 -2.080 -8.797 1.00 94.38 110 PHE A O 1
ATOM 893 N N . LEU A 1 111 ? -8.687 -1.067 -7.822 1.00 94.31 111 LEU A N 1
ATOM 894 C CA . LEU A 1 111 ? -8.463 0.240 -8.441 1.00 94.31 111 LEU A CA 1
ATOM 895 C C . LEU A 1 111 ? -7.115 0.847 -8.042 1.00 94.31 111 LEU A C 1
ATOM 897 O O . LEU A 1 111 ? -6.408 1.384 -8.891 1.00 94.31 111 LEU A O 1
ATOM 901 N N . MET A 1 112 ? -6.739 0.749 -6.765 1.00 96.00 112 MET A N 1
ATOM 902 C CA . MET A 1 112 ? -5.459 1.271 -6.281 1.00 96.00 112 MET A CA 1
ATOM 903 C C . MET A 1 112 ? -4.270 0.475 -6.819 1.00 96.00 112 MET A C 1
ATOM 905 O O . MET A 1 112 ? -3.226 1.066 -7.066 1.00 96.00 112 MET A O 1
ATOM 909 N N . SER A 1 113 ? -4.431 -0.827 -7.064 1.00 95.44 113 SER A N 1
ATOM 910 C CA . SER A 1 113 ? -3.383 -1.670 -7.656 1.00 95.44 113 SER A CA 1
ATOM 911 C C . SER A 1 113 ? -3.111 -1.277 -9.103 1.00 95.44 113 SER A C 1
ATOM 913 O O . SER A 1 113 ? -1.962 -1.102 -9.500 1.00 95.44 113 SER A O 1
ATOM 915 N N . LEU A 1 114 ? -4.173 -1.061 -9.885 1.00 94.12 114 LEU A N 1
ATOM 916 C CA . LEU A 1 114 ? -4.043 -0.564 -11.255 1.00 94.12 114 LEU A CA 1
ATOM 917 C C . LEU A 1 114 ? -3.429 0.836 -11.289 1.00 94.12 114 LEU A C 1
ATOM 919 O O . LEU A 1 114 ? -2.537 1.098 -12.094 1.00 94.12 114 LEU A O 1
ATOM 923 N N . LEU A 1 115 ? -3.874 1.720 -10.393 1.00 95.38 115 LEU A N 1
ATOM 924 C CA . LEU A 1 115 ? -3.325 3.065 -10.282 1.00 95.38 115 LEU A CA 1
ATOM 925 C C . LEU A 1 115 ? -1.840 3.037 -9.905 1.00 95.38 115 LEU A C 1
ATOM 927 O O . LEU A 1 115 ? -1.055 3.759 -10.509 1.00 95.38 115 LEU A O 1
ATOM 931 N N . GLN A 1 116 ? -1.439 2.199 -8.947 1.00 95.19 116 GLN A N 1
ATOM 932 C CA . GLN A 1 116 ? -0.037 2.043 -8.571 1.00 95.19 116 GLN A CA 1
ATOM 933 C C . GLN A 1 116 ? 0.798 1.597 -9.772 1.00 95.19 116 GLN A C 1
ATOM 935 O O . GLN A 1 116 ? 1.805 2.235 -10.071 1.00 95.19 116 GLN A O 1
ATOM 940 N N . ASN A 1 117 ? 0.378 0.538 -10.466 1.00 92.50 117 ASN A N 1
ATOM 941 C CA . ASN A 1 117 ? 1.095 0.016 -11.627 1.00 92.50 117 ASN A CA 1
ATOM 942 C C . ASN A 1 117 ? 1.252 1.084 -12.719 1.00 92.50 117 ASN A C 1
ATOM 944 O O . ASN A 1 117 ? 2.341 1.251 -13.269 1.00 92.50 117 ASN A O 1
ATOM 948 N N . LEU A 1 118 ? 0.196 1.865 -12.970 1.00 92.94 118 LEU A N 1
ATOM 949 C CA . LEU A 1 118 ? 0.220 2.975 -13.918 1.00 92.94 118 LEU A CA 1
ATOM 950 C C . LEU A 1 118 ? 1.164 4.102 -13.480 1.00 92.94 118 LEU A C 1
ATOM 952 O O . LEU A 1 118 ? 1.921 4.607 -14.304 1.00 92.94 118 LEU A O 1
ATOM 956 N N . LEU A 1 119 ? 1.137 4.494 -12.204 1.00 93.56 119 LEU A N 1
ATOM 957 C CA . LEU A 1 119 ? 2.012 5.539 -11.667 1.00 93.56 119 LEU A CA 1
ATOM 958 C C . LEU A 1 119 ? 3.479 5.113 -11.713 1.00 93.56 119 LEU A C 1
ATOM 960 O O . LEU A 1 119 ? 4.321 5.886 -12.160 1.00 93.56 119 LEU A O 1
ATOM 964 N N . VAL A 1 120 ? 3.784 3.886 -11.289 1.00 91.19 120 VAL A N 1
ATOM 965 C CA . VAL A 1 120 ? 5.143 3.333 -11.327 1.00 91.19 120 VAL A CA 1
ATOM 966 C C . VAL A 1 120 ? 5.640 3.293 -12.767 1.00 91.19 120 VAL A C 1
ATOM 968 O O . VAL A 1 120 ? 6.684 3.870 -13.050 1.00 91.19 120 VAL A O 1
ATOM 971 N N . TRP A 1 121 ? 4.868 2.710 -13.690 1.00 90.81 121 TRP A N 1
ATOM 972 C CA . TRP A 1 121 ? 5.237 2.666 -15.104 1.00 90.81 121 TRP A CA 1
ATOM 973 C C . TRP A 1 121 ? 5.409 4.064 -15.705 1.00 90.81 121 TRP A C 1
ATOM 975 O O . TRP A 1 121 ? 6.421 4.323 -16.348 1.00 90.81 121 TRP A O 1
ATOM 985 N N . GLY A 1 122 ? 4.467 4.980 -15.465 1.00 90.31 122 GLY A N 1
ATOM 986 C CA . GLY A 1 122 ? 4.506 6.333 -16.018 1.00 90.31 122 GLY A CA 1
ATOM 987 C C . GLY A 1 122 ? 5.708 7.135 -15.523 1.00 90.31 122 GLY A C 1
ATOM 988 O O . GLY A 1 122 ? 6.375 7.800 -16.315 1.00 90.31 122 GLY A O 1
ATOM 989 N N . ILE A 1 123 ? 6.036 7.024 -14.232 1.00 89.75 123 ILE A N 1
ATOM 990 C CA . ILE A 1 123 ? 7.239 7.641 -13.668 1.00 89.75 123 ILE A CA 1
ATOM 991 C C . ILE A 1 123 ? 8.485 7.005 -14.293 1.00 89.75 123 ILE A C 1
ATOM 993 O O . ILE A 1 123 ? 9.354 7.729 -14.772 1.00 89.75 123 ILE A O 1
ATOM 99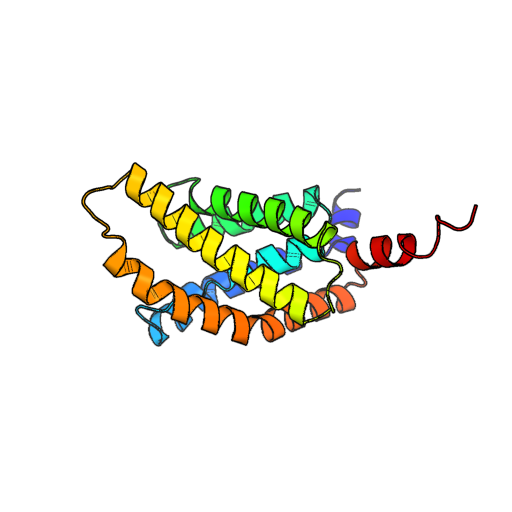7 N N . THR A 1 124 ? 8.588 5.673 -14.353 1.00 88.19 124 THR A N 1
ATOM 998 C CA . THR A 1 124 ? 9.783 5.037 -14.927 1.00 88.19 124 THR A CA 1
ATOM 999 C C . THR A 1 124 ? 9.947 5.344 -16.413 1.00 88.19 124 THR A C 1
ATOM 1001 O O . THR A 1 124 ? 11.065 5.591 -16.849 1.00 88.19 124 THR A O 1
ATOM 1004 N N . TYR A 1 125 ? 8.858 5.407 -17.179 1.00 88.62 125 TYR A N 1
ATOM 1005 C CA . TYR A 1 125 ? 8.881 5.791 -18.589 1.00 88.62 125 TYR A CA 1
ATOM 1006 C C . TYR A 1 125 ? 9.380 7.229 -18.787 1.00 88.62 125 TYR A C 1
ATOM 1008 O O . TYR A 1 125 ? 10.153 7.489 -19.705 1.00 88.62 125 TYR A O 1
ATOM 1016 N N . LEU A 1 126 ? 9.001 8.158 -17.902 1.00 87.75 126 LEU A N 1
ATOM 1017 C CA . LEU A 1 126 ? 9.435 9.555 -17.976 1.00 87.75 126 LEU A CA 1
ATOM 1018 C C . LEU A 1 126 ? 10.944 9.726 -17.733 1.00 87.75 126 LEU A C 1
ATOM 1020 O O . LEU A 1 126 ? 11.569 10.576 -18.363 1.00 87.75 126 LEU A O 1
ATOM 1024 N N . PHE A 1 127 ? 11.537 8.915 -16.852 1.00 84.88 127 PHE A N 1
ATOM 1025 C CA . PHE A 1 127 ? 12.969 8.985 -16.530 1.00 84.88 127 PHE A CA 1
ATOM 1026 C C . PHE A 1 127 ? 13.847 8.032 -17.363 1.00 84.88 127 PHE A C 1
ATOM 1028 O O . PHE A 1 127 ? 15.021 8.324 -17.582 1.00 84.88 127 PHE A O 1
ATOM 1035 N N . PHE A 1 128 ? 13.301 6.909 -17.843 1.00 83.69 128 PHE A N 1
ATOM 1036 C CA . PHE A 1 128 ? 14.030 5.847 -18.552 1.00 83.69 128 PHE A CA 1
ATOM 1037 C C . PHE A 1 128 ? 13.241 5.296 -19.763 1.00 83.69 128 PHE A C 1
ATOM 1039 O O . PHE A 1 128 ? 12.955 4.095 -19.825 1.00 83.69 128 PHE A O 1
ATOM 1046 N N . PRO A 1 129 ? 12.906 6.134 -20.762 1.00 73.75 129 PRO A N 1
ATOM 1047 C CA . PRO A 1 129 ? 11.973 5.778 -21.838 1.00 73.75 129 PRO A CA 1
ATOM 1048 C C . PRO A 1 129 ? 12.450 4.626 -22.736 1.00 73.75 129 PRO A C 1
ATOM 1050 O O . PRO A 1 129 ? 11.634 3.896 -23.288 1.00 73.75 129 PRO A O 1
ATOM 1053 N N . ALA A 1 130 ? 13.765 4.424 -22.874 1.00 71.12 130 ALA A N 1
ATOM 1054 C CA . ALA A 1 130 ? 14.334 3.406 -23.762 1.00 71.12 130 ALA A CA 1
ATOM 1055 C C . ALA A 1 130 ? 14.244 1.964 -23.222 1.00 71.12 130 ALA A C 1
ATOM 1057 O O . ALA A 1 130 ? 14.511 1.023 -23.964 1.00 71.12 130 ALA A O 1
ATOM 1058 N N . ASN A 1 131 ? 13.889 1.777 -21.946 1.00 68.50 131 ASN A N 1
ATOM 1059 C CA . ASN A 1 131 ? 14.053 0.492 -21.261 1.00 68.50 131 ASN A CA 1
ATOM 1060 C C . ASN A 1 131 ? 12.746 -0.281 -21.034 1.00 68.50 131 ASN A C 1
ATOM 1062 O O . ASN A 1 131 ? 12.803 -1.403 -20.533 1.00 68.50 131 ASN A O 1
ATOM 1066 N N . ILE A 1 132 ? 11.573 0.296 -21.332 1.00 75.56 132 ILE A N 1
ATOM 1067 C CA . ILE A 1 132 ? 10.290 -0.279 -20.896 1.00 75.56 132 ILE A CA 1
ATOM 1068 C C . ILE A 1 132 ? 9.191 -0.056 -21.938 1.00 75.56 132 ILE A C 1
ATOM 1070 O O . ILE A 1 132 ? 8.691 1.056 -22.101 1.00 75.56 132 ILE A O 1
ATOM 1074 N N . SER A 1 133 ? 8.759 -1.132 -22.600 1.00 80.25 133 SER A N 1
ATOM 1075 C CA . SER A 1 133 ? 7.549 -1.122 -23.425 1.00 80.25 133 SER A CA 1
ATOM 1076 C C . SER A 1 133 ? 6.310 -1.380 -22.566 1.00 80.25 133 SER A C 1
ATOM 1078 O O . SER A 1 133 ? 6.330 -2.193 -21.643 1.00 80.25 133 SER A O 1
ATOM 1080 N N . PHE A 1 134 ? 5.207 -0.690 -22.866 1.00 79.81 134 PHE A N 1
ATOM 1081 C CA . PHE A 1 134 ? 3.944 -0.868 -22.142 1.00 79.81 134 PHE A CA 1
ATOM 1082 C C . PHE A 1 134 ? 3.427 -2.312 -22.233 1.00 79.81 134 PHE A C 1
ATOM 1084 O O . PHE A 1 134 ? 3.013 -2.886 -21.230 1.00 79.81 134 PHE A O 1
ATOM 1091 N N . GLU A 1 135 ? 3.514 -2.917 -23.420 1.00 81.50 135 GLU A N 1
ATOM 1092 C CA . GLU A 1 135 ? 3.049 -4.285 -23.682 1.00 81.50 135 GLU A CA 1
ATOM 1093 C C . GLU A 1 135 ? 3.754 -5.327 -22.806 1.00 81.50 135 GLU A C 1
ATOM 1095 O O . GLU A 1 135 ? 3.102 -6.243 -22.306 1.00 81.50 135 GLU A O 1
ATOM 1100 N N . ALA A 1 136 ? 5.060 -5.158 -22.565 1.00 78.25 136 ALA A N 1
ATOM 1101 C CA . ALA A 1 136 ? 5.832 -6.084 -21.742 1.00 78.25 136 ALA A CA 1
ATOM 1102 C C . ALA A 1 136 ? 5.373 -6.085 -20.277 1.00 78.25 136 ALA A C 1
ATOM 1104 O O . ALA A 1 136 ? 5.353 -7.136 -19.646 1.00 78.25 136 ALA A O 1
ATOM 1105 N N . VAL A 1 137 ? 4.975 -4.927 -19.739 1.00 80.88 137 VAL A N 1
ATOM 1106 C CA . VAL A 1 137 ? 4.599 -4.802 -18.320 1.00 80.88 137 VAL A CA 1
ATOM 1107 C C . VAL A 1 137 ? 3.100 -5.040 -18.108 1.00 80.88 137 VAL A C 1
ATOM 1109 O O . VAL A 1 137 ? 2.699 -5.627 -17.105 1.00 80.88 137 VAL A O 1
ATOM 1112 N N . ALA A 1 138 ? 2.250 -4.637 -19.058 1.00 82.94 138 ALA A N 1
ATOM 1113 C CA . ALA A 1 138 ? 0.795 -4.745 -18.935 1.00 82.94 138 ALA A CA 1
ATOM 1114 C C . ALA A 1 138 ? 0.309 -6.199 -18.801 1.00 82.94 138 ALA A C 1
ATOM 1116 O O . ALA A 1 138 ? -0.658 -6.461 -18.078 1.00 82.94 138 ALA A O 1
ATOM 1117 N N . GLY A 1 139 ? 1.004 -7.153 -19.434 1.00 84.56 139 GLY A N 1
ATOM 1118 C CA . GLY A 1 139 ? 0.715 -8.585 -19.301 1.00 84.56 139 GLY A CA 1
ATOM 1119 C C . GLY A 1 139 ? 0.844 -9.112 -17.865 1.00 84.56 139 GLY A C 1
ATOM 1120 O O . GLY A 1 139 ? 0.176 -10.077 -17.496 1.00 84.56 139 GLY A O 1
ATOM 1121 N N . GLU A 1 140 ? 1.641 -8.448 -17.023 1.00 85.50 140 GLU A N 1
ATOM 1122 C CA . GLU A 1 140 ? 1.872 -8.834 -15.627 1.00 85.50 140 GLU A CA 1
ATOM 1123 C C . GLU A 1 140 ? 0.904 -8.164 -14.642 1.00 85.50 140 GLU A C 1
ATOM 1125 O O . GLU A 1 140 ? 0.732 -8.631 -13.511 1.00 85.50 140 GLU A O 1
ATOM 1130 N N . TRP A 1 141 ? 0.208 -7.101 -15.054 1.00 89.88 141 TRP A N 1
ATOM 1131 C CA . TRP A 1 141 ? -0.664 -6.334 -14.161 1.00 89.88 141 TRP A CA 1
ATOM 1132 C C . TRP A 1 141 ? -1.898 -7.123 -13.733 1.00 89.88 141 TRP A C 1
ATOM 1134 O O . TRP A 1 141 ? -2.243 -7.139 -12.557 1.00 89.88 141 TRP A O 1
ATOM 1144 N N . ILE A 1 142 ? -2.571 -7.808 -14.658 1.00 89.19 142 ILE A N 1
ATOM 1145 C CA . ILE A 1 142 ? -3.803 -8.529 -14.310 1.00 89.19 142 ILE A CA 1
ATOM 1146 C C . ILE A 1 142 ? -3.527 -9.668 -13.315 1.00 89.19 142 ILE A C 1
ATOM 1148 O O . ILE A 1 142 ? -4.188 -9.702 -12.274 1.00 89.19 142 ILE A O 1
ATOM 1152 N N . PRO A 1 143 ? -2.540 -10.560 -13.537 1.00 89.88 143 PRO A N 1
ATOM 1153 C CA . PRO A 1 143 ? -2.257 -11.629 -12.583 1.00 89.88 143 PRO A CA 1
ATOM 1154 C C . PRO A 1 143 ? -1.819 -11.103 -11.212 1.00 89.88 143 PRO A C 1
ATOM 1156 O O . PRO A 1 143 ? -2.265 -11.620 -10.189 1.00 89.88 143 PRO A O 1
ATOM 1159 N N . THR A 1 144 ? -0.999 -10.047 -11.170 1.00 90.50 144 THR A N 1
ATOM 1160 C CA . THR A 1 144 ? -0.550 -9.449 -9.900 1.00 90.50 144 THR A CA 1
ATOM 1161 C C . THR A 1 144 ? -1.708 -8.859 -9.105 1.00 90.50 144 THR A C 1
ATOM 1163 O O . THR A 1 144 ? -1.797 -9.094 -7.899 1.00 90.50 144 THR A O 1
ATOM 1166 N N . VAL A 1 145 ? -2.626 -8.150 -9.764 1.00 93.12 145 VAL A N 1
ATOM 1167 C CA . VAL A 1 145 ? -3.821 -7.579 -9.128 1.00 93.12 145 VAL A CA 1
ATOM 1168 C C . VAL A 1 145 ? -4.749 -8.684 -8.624 1.00 93.12 145 VAL A C 1
ATOM 1170 O O . VAL A 1 145 ? -5.217 -8.623 -7.490 1.00 93.12 145 VAL A O 1
ATOM 1173 N N . VAL A 1 146 ? -4.985 -9.731 -9.421 1.00 93.12 146 VAL A N 1
ATOM 1174 C CA . VAL A 1 146 ? -5.822 -10.870 -9.008 1.00 93.12 146 VAL A CA 1
ATOM 1175 C C . VAL A 1 146 ? -5.244 -11.553 -7.765 1.00 93.12 146 VAL A C 1
ATOM 1177 O O . VAL A 1 146 ? -5.978 -11.812 -6.811 1.00 93.12 146 VAL A O 1
ATOM 1180 N N . LEU A 1 147 ? -3.928 -11.782 -7.724 1.00 92.31 147 LEU A N 1
ATOM 1181 C CA . LEU A 1 147 ? -3.262 -12.342 -6.545 1.00 92.31 147 LEU A CA 1
ATOM 1182 C C . LEU A 1 147 ? -3.410 -11.434 -5.316 1.00 92.31 147 LEU A C 1
ATOM 1184 O O . LEU A 1 147 ? -3.719 -11.923 -4.229 1.00 92.31 147 LEU A O 1
ATOM 1188 N N . GLN A 1 148 ? -3.256 -10.117 -5.473 1.00 93.69 148 GLN A N 1
ATOM 1189 C CA . GLN A 1 148 ? -3.461 -9.164 -4.377 1.00 93.69 148 GLN A CA 1
ATOM 1190 C C . GLN A 1 148 ? -4.893 -9.210 -3.836 1.00 93.69 148 GLN A C 1
ATOM 1192 O O . GLN A 1 148 ? -5.089 -9.215 -2.620 1.00 93.69 148 GLN A O 1
ATOM 1197 N N . LEU A 1 149 ? -5.899 -9.316 -4.707 1.00 94.56 149 LEU A N 1
ATOM 1198 C CA . LEU A 1 149 ? -7.296 -9.446 -4.291 1.00 94.56 149 LEU A CA 1
ATOM 1199 C C . LEU A 1 149 ? -7.552 -10.724 -3.491 1.00 94.56 149 LEU A C 1
ATOM 1201 O O . LEU A 1 149 ? -8.236 -10.670 -2.471 1.00 94.56 149 LEU A O 1
ATOM 1205 N N . ILE A 1 150 ? -6.970 -11.852 -3.906 1.00 94.12 150 ILE A N 1
ATOM 1206 C CA . ILE A 1 150 ? -7.082 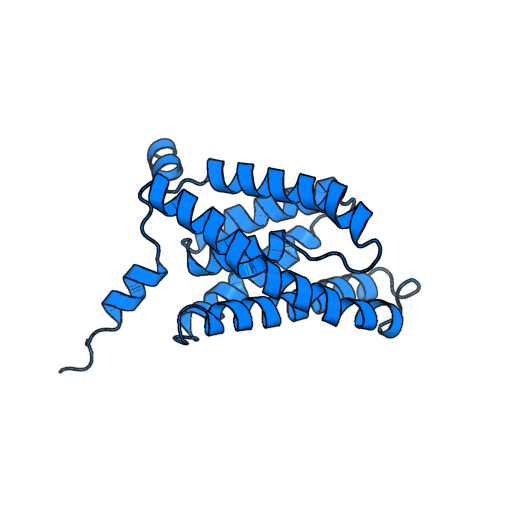-13.127 -3.179 1.00 94.12 150 ILE A CA 1
ATOM 1207 C C . ILE A 1 150 ? -6.427 -13.025 -1.795 1.00 94.12 150 ILE A C 1
ATOM 1209 O O . ILE A 1 150 ? -6.959 -13.542 -0.814 1.00 94.12 150 ILE A O 1
ATOM 1213 N N . ILE A 1 151 ? -5.288 -12.335 -1.695 1.00 93.69 151 ILE A N 1
ATOM 1214 C CA . ILE A 1 151 ? -4.527 -12.189 -0.445 1.00 93.69 151 ILE A CA 1
ATOM 1215 C C . ILE A 1 151 ? -5.128 -11.111 0.478 1.00 93.69 151 ILE A C 1
ATOM 1217 O O . ILE A 1 151 ? -4.935 -11.146 1.696 1.00 93.69 151 ILE A O 1
ATOM 1221 N N . THR A 1 152 ? -5.906 -10.172 -0.065 1.00 93.88 152 THR A N 1
ATOM 1222 C CA . THR A 1 152 ? -6.456 -9.024 0.674 1.00 93.88 152 THR A CA 1
ATOM 1223 C C . THR A 1 152 ? -7.202 -9.408 1.957 1.00 93.88 152 THR A C 1
ATOM 1225 O O . THR A 1 152 ? -6.875 -8.840 3.003 1.00 93.88 152 THR A O 1
ATOM 1228 N N . PRO A 1 153 ? -8.144 -10.375 1.962 1.00 92.69 153 PRO A N 1
ATOM 1229 C CA . PRO A 1 153 ? -8.852 -10.773 3.178 1.00 92.69 153 PRO A CA 1
ATOM 1230 C C . PRO A 1 153 ? -7.918 -11.272 4.285 1.00 92.69 153 PRO A C 1
ATOM 1232 O O . PRO A 1 153 ? -8.168 -11.000 5.459 1.00 92.69 153 PRO A O 1
ATOM 1235 N N . LEU A 1 154 ? -6.828 -11.960 3.923 1.00 93.62 154 LEU A N 1
ATOM 1236 C CA . LEU A 1 154 ? -5.841 -12.473 4.874 1.00 93.62 154 LEU A CA 1
ATOM 1237 C C . LEU A 1 154 ? -5.087 -11.322 5.550 1.00 93.62 154 LEU A C 1
ATOM 1239 O O . LEU A 1 154 ? -5.019 -11.260 6.778 1.00 93.62 154 LEU A O 1
ATOM 1243 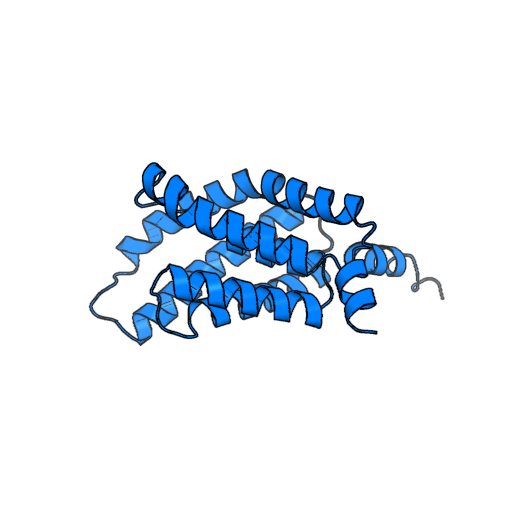N N . VAL A 1 155 ? -4.561 -10.385 4.756 1.00 93.31 155 VAL A N 1
ATOM 1244 C CA . VAL A 1 155 ? -3.810 -9.225 5.264 1.00 93.31 155 VAL A CA 1
ATOM 1245 C C . VAL A 1 155 ? -4.723 -8.318 6.092 1.00 93.31 155 VAL A C 1
ATOM 1247 O O . VAL A 1 155 ? -4.373 -7.944 7.210 1.00 93.31 155 VAL A O 1
ATOM 1250 N N . PHE A 1 156 ? -5.934 -8.026 5.611 1.00 92.19 156 PHE A N 1
ATOM 1251 C CA . PHE A 1 156 ? -6.924 -7.260 6.377 1.00 92.19 156 PHE A CA 1
ATOM 1252 C C . PHE A 1 156 ? -7.302 -7.969 7.682 1.00 92.19 156 PHE A C 1
ATOM 1254 O O . PHE A 1 156 ? -7.408 -7.328 8.729 1.00 92.19 156 PHE A O 1
ATOM 1261 N N . GLY A 1 157 ? -7.468 -9.292 7.644 1.00 89.88 157 GLY A N 1
ATOM 1262 C CA . GLY A 1 157 ? -7.698 -10.128 8.818 1.00 89.88 157 GLY A CA 1
ATOM 1263 C C . GLY A 1 157 ? -6.587 -9.979 9.857 1.00 89.88 157 GLY A C 1
ATOM 1264 O O . GLY A 1 157 ? -6.877 -9.684 11.019 1.00 89.88 157 GLY A O 1
ATOM 1265 N N . LEU A 1 158 ? -5.326 -10.088 9.432 1.00 91.75 158 LEU A N 1
ATOM 1266 C CA . LEU A 1 158 ? -4.148 -9.917 10.284 1.00 91.75 158 LEU A CA 1
ATOM 1267 C C . LEU A 1 158 ? -4.137 -8.546 10.976 1.00 91.75 158 LEU A C 1
ATOM 1269 O O . LEU A 1 158 ? -4.117 -8.479 12.207 1.00 91.75 158 LEU A O 1
ATOM 1273 N N . PHE A 1 159 ? -4.218 -7.452 10.215 1.00 90.94 159 PHE A N 1
ATOM 1274 C CA . PHE A 1 159 ? -4.168 -6.106 10.796 1.00 90.94 159 PHE A CA 1
ATOM 1275 C C . PHE A 1 159 ? -5.403 -5.773 11.638 1.00 90.94 159 PHE A C 1
ATOM 1277 O O . PHE A 1 159 ? -5.275 -5.162 12.699 1.00 90.94 159 PHE A O 1
ATOM 1284 N N . SER A 1 160 ? -6.589 -6.240 11.244 1.00 88.88 160 SER A N 1
ATOM 1285 C CA . SER A 1 160 ? -7.794 -6.054 12.060 1.00 88.88 160 SER A CA 1
ATOM 1286 C C . SER A 1 160 ? -7.722 -6.807 13.392 1.00 88.88 160 SER A C 1
ATOM 1288 O O . SER A 1 160 ? -8.291 -6.355 14.386 1.00 88.88 160 SER A O 1
ATOM 1290 N N . SER A 1 161 ? -7.010 -7.937 13.436 1.00 87.69 161 SER A N 1
ATOM 1291 C CA . SER A 1 161 ? -6.803 -8.715 14.660 1.00 87.69 161 SER A CA 1
ATOM 1292 C C . SER A 1 161 ? -5.820 -8.016 15.594 1.00 87.69 161 SER A C 1
ATOM 1294 O O . SER A 1 161 ? -6.083 -7.924 16.792 1.00 87.69 161 SER A O 1
ATOM 1296 N N . LEU A 1 162 ? -4.748 -7.435 15.043 1.00 87.00 162 LEU A N 1
ATOM 1297 C CA . LEU A 1 162 ? -3.831 -6.573 15.793 1.00 87.00 162 LEU A CA 1
ATOM 1298 C C . LEU A 1 162 ? -4.570 -5.364 16.379 1.00 87.00 162 LEU A C 1
ATOM 1300 O O . LEU A 1 162 ? -4.406 -5.046 17.552 1.00 87.00 162 LEU A O 1
ATOM 1304 N N . ASP A 1 163 ? -5.440 -4.721 15.605 1.00 87.19 163 ASP A N 1
ATOM 1305 C CA . ASP A 1 163 ? -6.195 -3.555 16.077 1.00 87.19 163 ASP A CA 1
ATOM 1306 C C . ASP A 1 163 ? -7.147 -3.884 17.218 1.00 87.19 163 ASP A C 1
ATOM 1308 O O . ASP A 1 163 ? -7.242 -3.119 18.178 1.00 87.19 163 ASP A O 1
ATOM 1312 N N . LYS A 1 164 ? -7.815 -5.039 17.143 1.00 84.88 164 LYS A N 1
ATOM 1313 C CA . LYS A 1 164 ? -8.664 -5.539 18.229 1.00 84.88 164 LYS A CA 1
ATOM 1314 C C . LYS A 1 164 ? -7.848 -5.859 19.479 1.00 84.88 164 LYS A C 1
ATOM 1316 O O . LYS A 1 164 ? -8.270 -5.485 20.567 1.00 84.88 164 LYS A O 1
ATOM 1321 N N . LEU A 1 165 ? -6.685 -6.498 19.326 1.00 84.62 165 LEU A N 1
ATOM 1322 C CA . LEU A 1 165 ? -5.806 -6.868 20.441 1.00 84.62 165 LEU A CA 1
ATOM 1323 C C . LEU A 1 165 ? -5.322 -5.638 21.219 1.00 84.62 165 LEU A C 1
ATOM 1325 O O . LEU A 1 165 ? -5.265 -5.666 22.444 1.00 84.62 165 LEU A O 1
ATOM 1329 N N . PHE A 1 166 ? -5.031 -4.543 20.516 1.00 81.19 166 PHE A N 1
ATOM 1330 C CA . PHE A 1 166 ? -4.611 -3.279 21.127 1.00 81.19 166 PHE A CA 1
ATOM 1331 C C . PHE A 1 166 ? -5.774 -2.316 21.435 1.00 81.19 166 PHE A C 1
ATOM 1333 O O . PHE A 1 166 ? -5.530 -1.177 21.832 1.00 81.19 166 PHE A O 1
ATOM 1340 N N . GLY A 1 167 ? -7.032 -2.747 21.270 1.00 71.75 167 GLY A N 1
ATOM 1341 C CA . GLY A 1 167 ? -8.220 -1.964 21.627 1.00 71.75 167 GLY A CA 1
ATOM 1342 C C . GLY A 1 167 ? -8.417 -0.685 20.805 1.00 71.75 167 GLY A C 1
ATOM 1343 O O . GLY A 1 167 ? -8.963 0.294 21.314 1.00 71.75 167 GLY A O 1
ATOM 1344 N N . LYS A 1 168 ? -7.953 -0.651 19.549 1.00 74.12 168 LYS A N 1
ATOM 1345 C CA . LYS A 1 168 ? -8.020 0.550 18.710 1.00 74.12 168 LYS A CA 1
ATOM 1346 C C . LYS A 1 168 ? -9.378 0.692 18.022 1.00 74.12 168 LYS A C 1
ATOM 1348 O O . LYS A 1 168 ? -9.821 -0.182 17.276 1.00 74.12 168 LYS A O 1
ATOM 1353 N N . GLU A 1 169 ? -10.016 1.843 18.214 1.00 66.62 1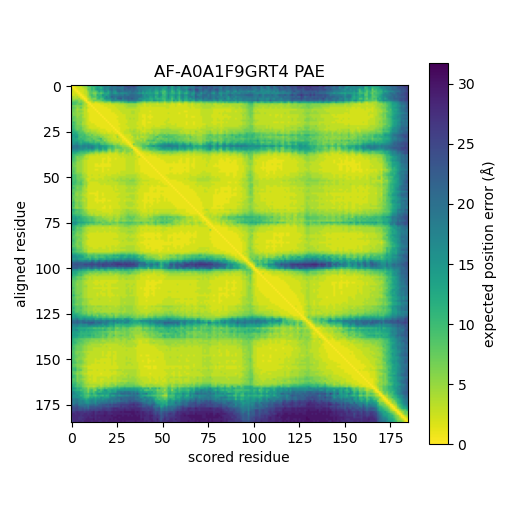69 GLU A N 1
ATOM 1354 C CA . GLU A 1 169 ? -11.234 2.210 17.491 1.00 66.62 169 GLU A CA 1
ATOM 1355 C C . GLU A 1 169 ? -10.895 2.740 16.090 1.00 66.62 169 GLU A C 1
ATOM 1357 O O . GLU A 1 169 ? -10.054 3.624 15.920 1.00 66.62 169 GLU A O 1
ATOM 1362 N N . SER A 1 170 ? -11.534 2.171 15.064 1.00 66.81 170 SER A N 1
ATOM 1363 C CA . SER A 1 170 ? -11.319 2.570 13.668 1.00 66.81 170 SER A CA 1
ATOM 1364 C C . SER A 1 170 ? -12.139 3.824 13.336 1.00 66.81 170 SER A C 1
ATOM 1366 O O . SER A 1 170 ? -13.345 3.822 13.599 1.00 66.81 170 SER A O 1
ATOM 1368 N N . PRO A 1 171 ? -11.558 4.849 12.679 1.00 63.84 171 PRO A N 1
ATOM 1369 C CA . PRO A 1 171 ? -12.290 6.045 12.255 1.00 63.84 171 PRO A CA 1
ATOM 1370 C C . PRO A 1 171 ? -13.510 5.738 11.377 1.00 63.84 171 PRO A C 1
ATOM 1372 O O . PRO A 1 171 ? -14.523 6.420 11.487 1.00 63.84 171 PRO A O 1
ATOM 1375 N N . SER A 1 172 ? -13.451 4.675 10.566 1.00 59.28 172 SER A N 1
ATOM 1376 C CA . SER A 1 172 ? -14.580 4.222 9.734 1.00 59.28 172 SER A CA 1
ATOM 1377 C C . SER A 1 172 ? -15.824 3.825 10.544 1.00 59.28 172 SER A C 1
ATOM 1379 O O . SER A 1 172 ? -16.948 3.969 10.069 1.00 59.28 172 SER A O 1
ATOM 1381 N N . LYS A 1 173 ? -15.651 3.349 11.787 1.00 52.53 173 LYS A N 1
ATOM 1382 C CA . LYS A 1 173 ? -16.776 3.056 12.688 1.00 52.53 173 LYS A CA 1
ATOM 1383 C C . LYS A 1 173 ? -17.403 4.335 13.239 1.00 52.53 173 LYS A C 1
ATOM 1385 O O . LYS A 1 173 ? -18.605 4.361 13.461 1.00 52.53 173 LYS A O 1
ATOM 1390 N N . ILE A 1 174 ? -16.607 5.387 13.429 1.00 47.50 174 ILE A N 1
ATOM 1391 C CA . ILE A 1 174 ? -17.064 6.673 13.970 1.00 47.50 174 ILE A CA 1
ATOM 1392 C C . ILE A 1 174 ? -17.923 7.406 12.929 1.00 47.50 174 ILE A C 1
ATOM 1394 O O . ILE A 1 174 ? -18.997 7.905 13.254 1.00 47.50 174 ILE A O 1
ATOM 1398 N N . THR A 1 175 ? -17.507 7.407 11.658 1.00 47.22 175 THR A N 1
ATOM 1399 C CA . THR A 1 175 ? -18.285 8.016 10.564 1.00 47.22 175 THR A CA 1
ATOM 1400 C C . THR A 1 175 ? -19.547 7.228 10.215 1.00 47.22 175 THR A C 1
ATOM 1402 O O . THR A 1 175 ? -20.555 7.834 9.872 1.00 47.22 175 THR A O 1
ATOM 1405 N N . GLY A 1 176 ? -19.538 5.898 10.361 1.00 44.75 176 GLY A N 1
ATOM 1406 C CA . GLY A 1 176 ? -20.744 5.073 10.217 1.00 44.75 176 GLY A CA 1
ATOM 1407 C C . GLY A 1 176 ? -21.807 5.330 11.296 1.00 44.75 176 GLY A C 1
ATOM 1408 O O . GLY A 1 176 ? -22.992 5.190 11.019 1.00 44.75 176 GLY A O 1
ATOM 1409 N N . VAL A 1 177 ? -21.403 5.755 12.499 1.00 43.69 177 VAL A N 1
ATOM 1410 C CA . VAL A 1 177 ? -22.326 6.173 13.573 1.00 43.69 177 VAL A CA 1
ATOM 1411 C C . VAL A 1 177 ? -22.858 7.593 13.335 1.00 43.69 177 VAL A C 1
ATOM 1413 O O . VAL A 1 177 ? -24.028 7.854 13.592 1.00 43.69 177 VAL A O 1
ATOM 1416 N N . LEU A 1 178 ? -22.044 8.491 12.770 1.00 44.09 178 LEU A N 1
ATOM 1417 C CA . LEU A 1 178 ? -22.467 9.843 12.363 1.00 44.09 178 LEU A CA 1
ATOM 1418 C C . LEU A 1 178 ? -23.380 9.863 11.118 1.00 44.09 178 LEU A C 1
ATOM 1420 O O . LEU A 1 178 ? -23.992 10.889 10.831 1.00 44.09 178 LEU A O 1
ATOM 1424 N N . GLY A 1 179 ? -23.484 8.747 10.388 1.00 43.22 179 GLY A N 1
ATOM 1425 C CA . GLY A 1 179 ? -24.385 8.572 9.242 1.00 43.22 179 GLY A CA 1
ATOM 1426 C C . GLY A 1 179 ? -25.833 8.205 9.599 1.00 43.22 179 GLY A C 1
ATOM 1427 O O . GLY A 1 179 ? -26.644 8.034 8.693 1.00 43.22 179 GLY A O 1
ATOM 1428 N N . ALA A 1 180 ? -26.180 8.088 10.885 1.00 39.31 180 ALA A N 1
ATOM 1429 C CA . ALA A 1 180 ? -27.547 7.860 11.352 1.00 39.31 180 ALA A CA 1
ATOM 1430 C C . ALA A 1 180 ? -28.088 9.099 12.094 1.00 39.31 180 ALA A C 1
ATOM 1432 O O . ALA A 1 180 ? -27.406 9.671 12.940 1.00 39.31 180 ALA A O 1
ATOM 1433 N N . PRO A 1 181 ? -29.355 9.458 11.849 1.00 40.78 181 PRO A N 1
ATOM 1434 C CA . PRO A 1 181 ? -29.799 10.511 10.942 1.00 40.78 181 PRO A CA 1
ATOM 1435 C C . PRO A 1 181 ? -29.610 11.933 11.513 1.00 40.78 181 PRO A C 1
ATOM 1437 O O . PRO A 1 181 ? -30.223 12.298 12.511 1.00 40.78 181 PRO A O 1
ATOM 1440 N N . ILE A 1 182 ? -28.865 12.791 10.809 1.00 43.53 182 ILE A N 1
ATOM 1441 C CA . ILE A 1 182 ? -28.965 14.263 10.963 1.00 43.53 182 ILE A CA 1
ATOM 1442 C C . ILE A 1 182 ? -29.990 14.849 9.959 1.00 43.53 182 ILE A C 1
ATOM 1444 O O . ILE A 1 182 ? -30.286 16.037 9.975 1.00 43.53 182 ILE A O 1
ATOM 1448 N N . LEU A 1 183 ? -30.621 14.006 9.130 1.00 41.69 183 LEU A N 1
ATOM 1449 C CA . LEU A 1 183 ? -31.678 14.397 8.181 1.00 41.69 183 LEU A CA 1
ATOM 1450 C C . LEU A 1 183 ? -33.109 14.240 8.735 1.00 41.69 183 LEU A C 1
ATOM 1452 O O . LEU A 1 183 ? -34.051 14.080 7.968 1.00 41.69 183 LEU A O 1
ATOM 1456 N N . ALA A 1 184 ? -33.285 14.294 10.056 1.00 38.22 184 ALA A N 1
ATOM 1457 C CA . ALA A 1 184 ? -34.597 14.441 10.686 1.00 38.22 184 ALA A CA 1
ATOM 1458 C C . ALA A 1 184 ? -34.669 15.800 11.399 1.00 38.22 184 ALA A C 1
ATOM 1460 O O . ALA A 1 184 ? -34.627 15.888 12.627 1.00 38.22 184 ALA A O 1
ATOM 1461 N N . ARG A 1 185 ? -34.714 16.867 10.603 1.00 37.50 185 ARG A N 1
ATOM 1462 C CA . ARG A 1 185 ? -35.231 18.174 11.005 1.00 37.50 185 ARG A CA 1
ATOM 1463 C C . ARG A 1 185 ? -36.176 18.670 9.931 1.00 37.50 185 ARG A C 1
ATOM 1465 O O . ARG A 1 185 ? -35.816 18.505 8.746 1.00 37.50 185 ARG A O 1
#